Protein AF-L0R5A5-F1 (afdb_monomer)

Organism: NCBI:txid1246637

Secondary structure (DSSP, 8-state):
--GGG-EEEEEES-HHHHHHHHHHTTTSEEEEESSHHHHHHHTTS--SEEEEE--PPPP-SS-SSHHHHHHHHHHHHHHHHHTT----TTTHHHHHHHHHHHHHHHHHHHHHHHHHHHHHHHHHHHHHHHHHHHHHHHHHHHHHHHHHHHHHHHHHHHHHHHHHHHHHHHHHHHHHHHHHHHHHHHHHHHHHHHHHHHHHHHHHHHHHHHHHHHHHHHHHHHHHHHHHHHHHHHHHHHHHHHHHHHHHHHHHHHHHHHHHHHHHHHHHHHHHHHHHHHHHHHHHHH-

Structure (mmCIF, N/CA/C/O backbone):
data_AF-L0R5A5-F1
#
_entry.id   AF-L0R5A5-F1
#
loop_
_atom_site.group_PDB
_atom_site.id
_atom_site.type_symbol
_atom_site.label_atom_id
_atom_site.label_alt_id
_atom_site.label_comp_id
_atom_site.label_asym_id
_atom_site.label_entity_id
_atom_site.label_seq_id
_atom_site.pdbx_PDB_ins_code
_atom_site.Cartn_x
_atom_site.Cartn_y
_atom_site.Cartn_z
_atom_site.occupancy
_atom_site.B_iso_or_equiv
_atom_site.auth_seq_id
_atom_site.auth_comp_id
_atom_site.auth_asym_id
_atom_site.auth_atom_id
_atom_site.pdbx_PDB_model_num
ATOM 1 N N . MET A 1 1 ? 80.902 0.209 -108.907 1.00 39.25 1 MET A N 1
ATOM 2 C CA . MET A 1 1 ? 81.601 0.774 -107.732 1.00 39.25 1 MET A CA 1
ATOM 3 C C . MET A 1 1 ? 80.858 0.228 -106.525 1.00 39.25 1 MET A C 1
ATOM 5 O O . MET A 1 1 ? 79.647 0.382 -106.507 1.00 39.25 1 MET A O 1
ATOM 9 N N . SER A 1 2 ? 81.497 -0.563 -105.661 1.00 45.38 2 SER A N 1
ATOM 10 C CA . SER A 1 2 ? 80.793 -1.326 -104.620 1.00 45.38 2 SER A CA 1
ATOM 11 C C . SER A 1 2 ? 80.229 -0.402 -103.531 1.00 45.38 2 SER A C 1
ATOM 13 O O . SER A 1 2 ? 80.938 0.465 -103.032 1.00 45.38 2 SER A O 1
ATOM 15 N N . ASP A 1 3 ? 78.976 -0.622 -103.121 1.00 51.50 3 ASP A N 1
ATOM 16 C CA . ASP A 1 3 ? 78.324 0.059 -101.982 1.00 51.50 3 ASP A CA 1
ATOM 17 C C . ASP A 1 3 ? 78.986 -0.239 -100.615 1.00 51.50 3 ASP A C 1
ATOM 19 O O . ASP A 1 3 ? 78.553 0.272 -99.588 1.00 51.50 3 ASP A O 1
ATOM 23 N N . GLN A 1 4 ? 80.069 -1.025 -100.596 1.00 52.50 4 GLN A N 1
ATOM 24 C CA . GLN A 1 4 ? 80.792 -1.464 -99.396 1.00 52.50 4 GLN A CA 1
ATOM 25 C C . GLN A 1 4 ? 81.541 -0.350 -98.644 1.00 52.50 4 GLN A C 1
ATOM 27 O O . GLN A 1 4 ? 82.117 -0.627 -97.597 1.00 52.50 4 GLN A O 1
ATOM 32 N N . ASN A 1 5 ? 81.536 0.888 -99.147 1.00 58.69 5 ASN A N 1
ATOM 33 C CA . ASN A 1 5 ? 82.243 2.016 -98.532 1.00 58.69 5 ASN A CA 1
ATOM 34 C C . ASN A 1 5 ? 81.333 3.068 -97.881 1.00 58.69 5 ASN A C 1
ATOM 36 O O . ASN A 1 5 ? 81.871 4.023 -97.325 1.00 58.69 5 ASN A O 1
ATOM 40 N N . LYS A 1 6 ? 79.998 2.924 -97.928 1.00 70.56 6 LYS A N 1
ATOM 41 C CA . LYS A 1 6 ? 79.112 3.912 -97.293 1.00 70.56 6 LYS A CA 1
ATOM 42 C C . LYS A 1 6 ? 79.010 3.683 -95.783 1.00 70.56 6 LYS A C 1
ATOM 44 O O . LYS A 1 6 ? 78.850 2.540 -95.335 1.00 70.56 6 LYS A O 1
ATOM 49 N N . LYS A 1 7 ? 79.094 4.765 -95.009 1.00 76.88 7 LYS A N 1
ATOM 50 C CA . LYS A 1 7 ? 79.054 4.766 -93.541 1.00 76.88 7 LYS A CA 1
ATOM 51 C C . LYS A 1 7 ? 77.726 5.305 -93.027 1.00 76.88 7 LYS A C 1
ATOM 53 O O . LYS A 1 7 ? 77.275 6.367 -93.447 1.00 76.88 7 LYS A O 1
ATOM 58 N N . ILE A 1 8 ? 77.140 4.598 -92.065 1.00 75.12 8 ILE A N 1
ATOM 59 C CA . ILE A 1 8 ? 75.900 4.984 -91.389 1.00 75.12 8 ILE A CA 1
ATOM 60 C C . ILE A 1 8 ? 76.183 5.208 -89.905 1.00 75.12 8 ILE A C 1
ATOM 62 O O . ILE A 1 8 ? 76.740 4.326 -89.249 1.00 75.12 8 ILE A O 1
ATOM 66 N N . LEU A 1 9 ? 75.763 6.352 -89.366 1.00 72.75 9 LEU A N 1
ATOM 67 C CA . LEU A 1 9 ? 75.768 6.621 -87.926 1.00 72.75 9 LEU A CA 1
ATOM 68 C C . LEU A 1 9 ? 74.370 6.357 -87.353 1.00 72.75 9 LEU A C 1
ATOM 70 O O . LEU A 1 9 ? 73.405 6.976 -87.786 1.00 72.75 9 LEU A O 1
ATOM 74 N N . LEU A 1 10 ? 74.249 5.438 -86.396 1.00 74.25 10 LEU A N 1
ATOM 75 C CA . LEU A 1 10 ? 72.979 4.999 -85.815 1.00 74.25 10 LEU A CA 1
ATOM 76 C C . LEU A 1 10 ? 72.923 5.309 -84.316 1.00 74.25 10 LEU A C 1
ATOM 78 O O . LEU A 1 10 ? 73.638 4.688 -83.537 1.00 74.25 10 LEU A O 1
ATOM 82 N N . LEU A 1 11 ? 72.024 6.189 -83.891 1.00 70.38 11 LEU A N 1
ATOM 83 C CA . LEU A 1 11 ? 71.664 6.343 -82.478 1.00 70.38 11 LEU A CA 1
ATOM 84 C C . LEU A 1 11 ? 70.359 5.612 -82.227 1.00 70.38 11 LEU A C 1
ATOM 86 O O . LEU A 1 11 ? 69.384 5.929 -82.886 1.00 70.38 11 LEU A O 1
ATOM 90 N N . ASN A 1 12 ? 70.296 4.671 -81.290 1.00 66.81 12 ASN A N 1
ATOM 91 C CA . ASN A 1 12 ? 69.021 4.093 -80.866 1.00 66.81 12 ASN A CA 1
ATOM 92 C C . ASN A 1 12 ? 69.138 3.534 -79.447 1.00 66.81 12 ASN A C 1
ATOM 94 O O . ASN A 1 12 ? 70.071 2.797 -79.135 1.00 66.81 12 ASN A O 1
ATOM 98 N N . HIS A 1 13 ? 68.177 3.868 -78.590 1.00 63.44 13 HIS A N 1
ATOM 99 C CA . HIS A 1 13 ? 68.195 3.498 -77.174 1.00 63.44 13 HIS A CA 1
ATOM 100 C C . HIS A 1 13 ? 67.654 2.084 -76.895 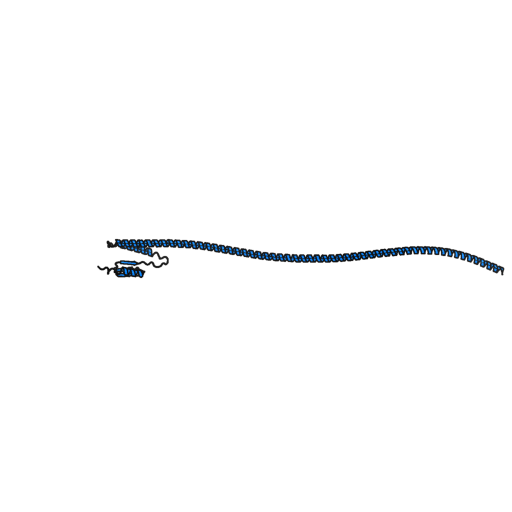1.00 63.44 13 HIS A C 1
ATOM 102 O O . HIS A 1 13 ? 67.727 1.619 -75.759 1.00 63.44 13 HIS A O 1
ATOM 108 N N . LYS A 1 14 ? 67.108 1.390 -77.906 1.00 61.09 14 LYS A N 1
ATOM 109 C CA . LYS A 1 14 ? 66.647 -0.005 -77.798 1.00 61.09 14 LYS A CA 1
ATOM 110 C C . LYS A 1 14 ? 67.646 -0.964 -78.467 1.00 61.09 14 LYS A C 1
ATOM 112 O O . LYS A 1 14 ? 67.671 -1.018 -79.699 1.00 61.09 14 LYS A O 1
ATOM 117 N N . PRO A 1 15 ? 68.407 -1.776 -77.702 1.00 65.56 15 PRO A N 1
ATOM 118 C CA . PRO A 1 15 ? 69.441 -2.668 -78.246 1.00 65.56 15 PRO A CA 1
ATOM 119 C C . PRO A 1 15 ? 68.942 -3.634 -79.331 1.00 65.56 15 PRO A C 1
ATOM 121 O O . PRO A 1 15 ? 69.632 -3.882 -80.316 1.00 65.56 15 PRO A O 1
ATOM 124 N N . GLU A 1 16 ? 67.718 -4.142 -79.189 1.00 67.81 16 GLU A N 1
ATOM 125 C CA . GLU A 1 16 ? 67.099 -5.082 -80.135 1.00 67.81 16 GLU A CA 1
ATOM 126 C C . GLU A 1 16 ? 66.864 -4.452 -81.516 1.00 67.81 16 GLU A C 1
ATOM 128 O O . GLU A 1 16 ? 67.102 -5.082 -82.546 1.00 67.81 16 GLU A O 1
ATOM 133 N N . VAL A 1 17 ? 66.446 -3.184 -81.544 1.00 62.03 17 VAL A N 1
ATOM 134 C CA . VAL A 1 17 ? 66.201 -2.436 -82.784 1.00 62.03 17 VAL A CA 1
ATOM 135 C C . VAL A 1 17 ? 67.528 -2.026 -83.429 1.00 62.03 17 VAL A C 1
ATOM 137 O O . VAL A 1 17 ? 67.657 -2.050 -84.653 1.00 62.03 17 VAL A O 1
ATOM 140 N N . THR A 1 18 ? 68.546 -1.723 -82.618 1.00 67.38 18 THR A N 1
ATOM 141 C CA . THR A 1 18 ? 69.919 -1.473 -83.082 1.00 67.38 18 THR A CA 1
ATOM 142 C C . THR A 1 18 ? 70.497 -2.681 -83.822 1.00 67.38 18 THR A C 1
ATOM 144 O O . THR A 1 18 ? 71.075 -2.527 -84.898 1.00 67.38 18 THR A O 1
ATOM 147 N N . GLU A 1 19 ? 70.308 -3.895 -83.302 1.00 73.69 19 GLU A N 1
ATOM 148 C CA . GLU A 1 19 ? 70.784 -5.116 -83.963 1.00 73.69 19 GLU A CA 1
ATOM 149 C C . GLU A 1 19 ? 70.001 -5.447 -85.242 1.00 73.69 19 GLU A C 1
ATOM 151 O O . GLU A 1 19 ? 70.594 -5.856 -86.242 1.00 73.69 19 GLU A O 1
ATOM 156 N N . GLN A 1 20 ? 68.690 -5.196 -85.273 1.00 69.19 20 GLN A N 1
ATOM 157 C CA . GLN A 1 20 ? 67.896 -5.340 -86.500 1.00 69.19 20 GLN A CA 1
ATOM 158 C C . GLN A 1 20 ? 68.348 -4.373 -87.600 1.00 69.19 20 GLN A C 1
ATOM 160 O O . GLN A 1 20 ? 68.509 -4.777 -88.754 1.00 69.19 20 GLN A O 1
ATOM 165 N N . ALA A 1 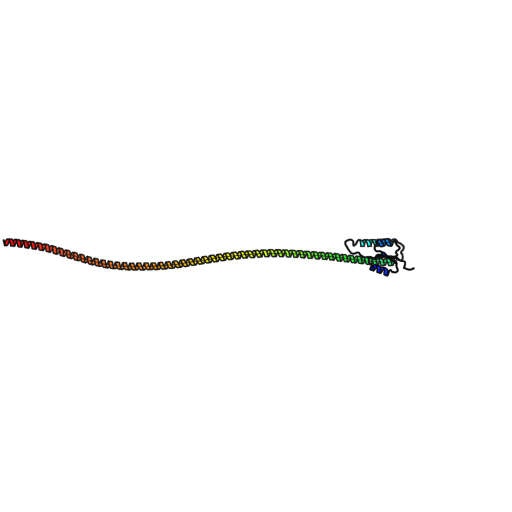21 ? 68.616 -3.113 -87.248 1.00 63.09 21 ALA A N 1
ATOM 166 C CA . ALA A 1 21 ? 69.155 -2.132 -88.183 1.00 63.09 21 ALA A CA 1
ATOM 167 C C . ALA A 1 21 ? 70.524 -2.573 -88.729 1.00 63.09 21 ALA A C 1
ATOM 169 O O . ALA A 1 21 ? 70.763 -2.475 -89.934 1.00 63.09 21 ALA A O 1
ATOM 170 N N . LYS A 1 22 ? 71.390 -3.156 -87.884 1.00 75.31 22 LYS A N 1
ATOM 171 C CA . LYS A 1 22 ? 72.672 -3.726 -88.328 1.00 75.31 22 LYS A CA 1
ATOM 172 C C . LYS A 1 22 ? 72.521 -4.846 -89.350 1.00 75.31 22 LYS A C 1
ATOM 174 O O . LYS A 1 22 ? 73.301 -4.927 -90.296 1.00 75.31 22 LYS A O 1
ATOM 179 N N . GLN A 1 23 ? 71.510 -5.694 -89.191 1.00 73.00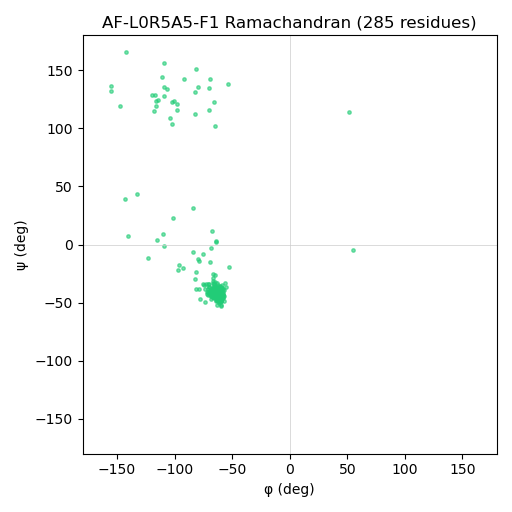 23 GLN A N 1
ATOM 180 C CA . GLN A 1 23 ? 71.234 -6.777 -90.133 1.00 73.00 23 GLN A CA 1
ATOM 181 C C . GLN A 1 23 ? 70.660 -6.269 -91.462 1.00 73.00 23 GLN A C 1
ATOM 183 O O . GLN A 1 23 ? 71.089 -6.725 -92.524 1.00 73.00 23 GLN A O 1
ATOM 188 N N . LEU A 1 24 ? 69.722 -5.317 -91.412 1.00 69.75 24 LEU A N 1
ATOM 189 C CA . LEU A 1 24 ? 69.097 -4.709 -92.594 1.00 69.75 24 LEU A CA 1
ATOM 190 C C . LEU A 1 24 ? 70.116 -3.970 -93.462 1.00 69.75 24 LEU A C 1
ATOM 192 O O . LEU A 1 24 ? 70.128 -4.113 -94.683 1.00 69.75 24 LEU A O 1
ATOM 196 N N . PHE A 1 25 ? 71.019 -3.236 -92.819 1.00 72.50 25 PHE A N 1
ATOM 197 C CA . PHE A 1 25 ? 72.025 -2.411 -93.474 1.00 72.50 25 PHE A CA 1
ATOM 198 C C . PHE A 1 25 ? 73.410 -3.068 -93.507 1.00 72.50 25 PHE A C 1
ATOM 200 O O . PHE A 1 25 ? 74.405 -2.378 -93.686 1.00 72.50 25 PHE A O 1
ATOM 207 N N . ARG A 1 26 ? 73.492 -4.404 -93.404 1.00 74.94 26 ARG A N 1
ATOM 208 C CA . ARG A 1 26 ? 74.751 -5.182 -93.324 1.00 74.94 26 ARG A CA 1
ATOM 209 C C . ARG A 1 26 ? 75.786 -4.908 -94.424 1.00 74.94 26 ARG A C 1
ATOM 211 O O . ARG A 1 26 ? 76.941 -5.295 -94.293 1.00 74.94 26 ARG A O 1
ATOM 218 N N . GLN A 1 27 ? 75.346 -4.338 -95.543 1.00 68.50 27 GLN A N 1
ATOM 219 C CA . GLN A 1 27 ? 76.194 -3.965 -96.677 1.00 68.50 27 GLN A CA 1
ATOM 220 C C . GLN A 1 27 ? 76.949 -2.642 -96.461 1.00 68.50 27 GLN A C 1
ATOM 222 O O . GLN A 1 27 ? 77.862 -2.343 -97.225 1.00 68.50 27 GLN A O 1
ATOM 227 N N . PHE A 1 28 ? 76.576 -1.882 -95.429 1.00 76.25 28 PHE A N 1
ATOM 228 C CA . PHE A 1 28 ? 77.150 -0.603 -95.031 1.00 76.25 28 PHE A CA 1
ATOM 229 C C . PHE A 1 28 ? 77.943 -0.737 -93.730 1.00 76.25 28 PHE A C 1
ATOM 231 O O . PHE A 1 28 ? 77.692 -1.626 -92.913 1.00 76.25 28 PHE A O 1
ATOM 238 N N . GLN A 1 29 ? 78.888 0.175 -93.511 1.00 78.88 29 GLN A N 1
ATOM 239 C CA . GLN A 1 29 ? 79.600 0.257 -92.241 1.00 78.88 29 GLN A CA 1
ATOM 240 C C . GLN A 1 29 ? 78.749 1.035 -91.235 1.00 78.88 29 GLN A C 1
ATOM 242 O O . GLN A 1 29 ? 78.548 2.236 -91.387 1.00 78.88 29 GLN A O 1
ATOM 247 N N . ILE A 1 30 ? 78.260 0.358 -90.198 1.00 77.56 30 ILE A N 1
ATOM 248 C CA . ILE A 1 30 ? 77.366 0.962 -89.204 1.00 77.56 30 ILE A CA 1
ATOM 249 C C . ILE A 1 30 ? 78.153 1.278 -87.939 1.00 77.56 30 ILE A C 1
ATOM 251 O O . ILE A 1 30 ? 78.743 0.389 -87.323 1.00 77.56 30 ILE A O 1
ATOM 255 N N . ILE A 1 31 ? 78.131 2.545 -87.547 1.00 78.44 31 ILE A N 1
ATOM 256 C CA . ILE A 1 31 ? 78.712 3.058 -86.310 1.00 78.44 31 ILE A CA 1
ATOM 257 C C . ILE A 1 31 ? 77.554 3.433 -85.395 1.00 78.44 31 ILE A C 1
ATOM 259 O O . ILE A 1 31 ? 76.652 4.150 -85.812 1.00 78.44 31 ILE A O 1
ATOM 263 N N . THR A 1 32 ? 77.549 2.938 -84.159 1.00 77.25 32 THR A N 1
ATOM 264 C CA . THR A 1 32 ? 76.508 3.293 -83.191 1.00 77.25 32 THR A CA 1
ATOM 265 C C . THR A 1 32 ? 76.920 4.501 -82.357 1.00 77.25 32 THR A C 1
ATOM 267 O O . THR A 1 32 ? 78.088 4.655 -81.980 1.00 77.25 32 THR A O 1
ATOM 270 N N . ALA A 1 33 ? 75.947 5.354 -82.071 1.00 68.31 33 ALA A N 1
ATOM 271 C CA . ALA A 1 33 ? 76.039 6.403 -81.074 1.00 68.31 33 ALA A CA 1
ATOM 272 C C . ALA A 1 33 ? 75.121 6.060 -79.900 1.00 68.31 33 ALA A C 1
ATOM 274 O O . ALA A 1 33 ? 74.038 5.509 -80.103 1.00 68.31 33 ALA A O 1
ATOM 275 N N . ASP A 1 34 ? 75.552 6.400 -78.690 1.00 64.81 34 ASP A N 1
ATOM 276 C CA . ASP A 1 34 ? 74.785 6.115 -77.470 1.00 64.81 34 ASP A CA 1
ATOM 277 C C . ASP A 1 34 ? 73.948 7.325 -77.018 1.00 64.81 34 ASP A C 1
ATOM 279 O O . ASP A 1 34 ? 72.945 7.181 -76.3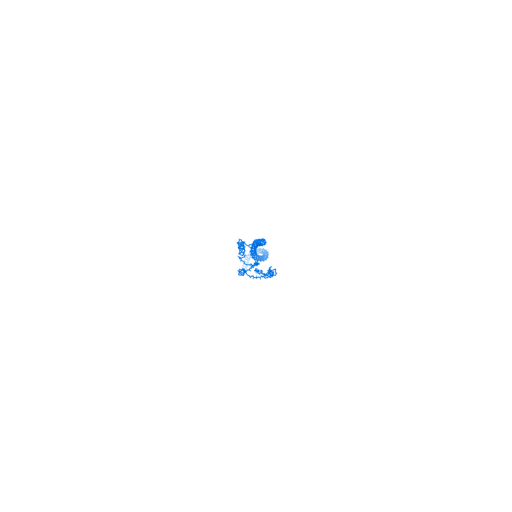16 1.00 64.81 34 ASP A O 1
ATOM 283 N N . THR A 1 35 ? 74.333 8.534 -77.444 1.00 59.47 35 THR A N 1
ATOM 284 C CA . THR A 1 35 ? 73.649 9.797 -77.120 1.00 59.47 35 THR A CA 1
ATOM 285 C C . THR A 1 35 ? 73.643 10.769 -78.305 1.00 59.47 35 THR A C 1
ATOM 287 O O . THR A 1 35 ? 74.408 10.617 -79.256 1.00 59.47 35 THR A O 1
ATOM 290 N N . LEU A 1 36 ? 72.807 11.813 -78.245 1.00 54.25 36 LEU A N 1
ATOM 291 C CA . LEU A 1 36 ? 72.808 12.894 -79.243 1.00 54.25 36 LEU A CA 1
ATOM 292 C C . LEU A 1 36 ? 74.131 13.681 -79.258 1.00 54.25 36 LEU A C 1
ATOM 294 O O . LEU A 1 36 ? 74.578 14.112 -80.318 1.00 54.25 36 LEU A O 1
ATOM 298 N N . THR A 1 37 ? 74.794 13.829 -78.108 1.00 56.78 37 THR A N 1
ATOM 299 C CA . THR A 1 37 ? 76.133 14.439 -78.022 1.00 56.78 37 THR A CA 1
ATOM 300 C C . THR A 1 37 ? 77.174 13.586 -78.744 1.00 56.78 37 THR A C 1
ATOM 302 O O . THR A 1 37 ? 78.010 14.114 -79.470 1.00 56.78 37 THR A O 1
ATOM 305 N N . ASP A 1 38 ? 77.063 12.265 -78.618 1.00 60.00 38 ASP A N 1
ATOM 306 C CA . ASP A 1 38 ? 77.927 11.298 -79.296 1.00 60.00 38 ASP A CA 1
ATOM 307 C C . ASP A 1 38 ? 77.714 11.315 -80.826 1.00 60.00 38 ASP A C 1
ATOM 309 O O . ASP A 1 38 ? 78.670 11.167 -81.585 1.00 60.00 38 ASP A O 1
ATOM 313 N N . ILE A 1 39 ? 76.496 11.620 -81.306 1.00 58.09 39 ILE A N 1
ATOM 314 C CA . ILE A 1 39 ? 76.277 11.944 -82.728 1.00 58.09 39 ILE A CA 1
ATOM 315 C C . ILE A 1 39 ? 77.038 13.208 -83.128 1.00 58.09 39 ILE A C 1
ATOM 317 O O . ILE A 1 39 ? 77.686 13.215 -84.167 1.00 58.09 39 ILE A O 1
ATOM 321 N N . ALA A 1 40 ? 76.952 14.283 -82.344 1.00 54.25 40 ALA A N 1
ATOM 322 C CA . ALA A 1 40 ? 77.585 15.558 -82.687 1.00 54.25 40 ALA A CA 1
ATOM 323 C C . ALA A 1 40 ? 79.126 15.482 -82.688 1.00 54.25 40 ALA A C 1
ATOM 325 O O . ALA A 1 40 ? 79.786 16.212 -83.432 1.00 54.25 40 ALA A O 1
ATOM 326 N N . GLU A 1 41 ? 79.708 14.603 -81.870 1.00 56.69 41 GLU A N 1
ATOM 327 C CA . GLU A 1 41 ? 81.149 14.342 -81.856 1.00 56.69 41 GLU A CA 1
ATOM 328 C C . GLU A 1 41 ? 81.588 13.435 -83.007 1.00 56.69 41 GLU A C 1
ATOM 330 O O . GLU A 1 41 ? 82.545 13.775 -83.705 1.00 56.69 41 GLU A O 1
ATOM 335 N N . LYS A 1 42 ? 80.876 12.323 -83.240 1.00 63.16 42 LYS A N 1
ATOM 336 C CA . LYS A 1 42 ? 81.208 11.357 -84.299 1.00 63.16 42 LYS A CA 1
ATOM 337 C C . LYS A 1 42 ? 80.857 11.870 -85.689 1.00 63.16 42 LYS A C 1
ATOM 339 O O . LYS A 1 42 ? 81.617 11.647 -86.616 1.00 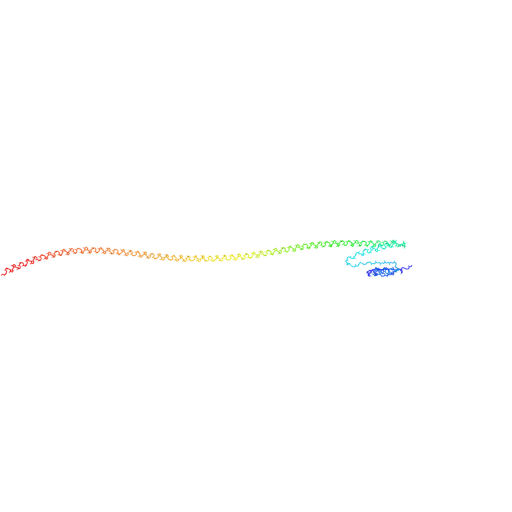63.16 42 LYS A O 1
ATOM 344 N N . GLY A 1 43 ? 79.775 12.628 -85.841 1.00 56.62 43 GLY A N 1
ATOM 345 C CA . GLY A 1 43 ? 79.295 13.191 -87.111 1.00 56.62 43 GLY A CA 1
ATOM 346 C C . GLY A 1 43 ? 80.237 14.198 -87.783 1.00 56.62 43 GLY A C 1
ATOM 347 O O . GLY A 1 43 ? 79.880 14.763 -88.810 1.00 56.62 43 GLY A O 1
ATOM 348 N N . LYS A 1 44 ? 81.424 14.438 -87.209 1.00 52.81 44 LYS A N 1
ATOM 349 C CA . LYS A 1 44 ? 82.541 15.146 -87.850 1.00 52.81 44 LYS A CA 1
ATOM 350 C C . LYS A 1 44 ? 83.330 14.264 -88.825 1.00 52.81 44 LYS A C 1
ATOM 352 O O . LYS A 1 44 ? 84.116 14.804 -89.598 1.00 52.81 44 LYS A O 1
ATOM 357 N N . ASP A 1 45 ? 83.143 12.947 -88.777 1.00 56.38 45 ASP A N 1
ATOM 358 C CA . ASP A 1 45 ? 83.627 12.023 -89.802 1.00 56.38 45 ASP A CA 1
ATOM 359 C C . ASP A 1 45 ? 82.659 12.004 -91.003 1.00 56.38 45 ASP A C 1
ATOM 361 O O . ASP A 1 45 ? 81.458 12.207 -90.835 1.00 56.38 45 ASP A O 1
ATOM 365 N N . ASP A 1 46 ? 83.158 11.731 -92.216 1.00 62.44 46 ASP A N 1
ATOM 366 C CA . ASP A 1 46 ? 82.317 11.620 -93.421 1.00 62.44 46 ASP A CA 1
ATOM 367 C C . ASP A 1 46 ? 81.350 10.423 -93.302 1.00 62.44 46 ASP A C 1
ATOM 369 O O . ASP A 1 46 ? 81.750 9.265 -93.483 1.00 62.44 46 ASP A O 1
ATOM 373 N N . PHE A 1 47 ? 80.082 10.705 -92.982 1.00 68.25 47 PHE A N 1
ATOM 374 C CA . PHE A 1 47 ? 78.967 9.754 -92.960 1.00 68.25 47 PHE A CA 1
ATOM 375 C C . PHE A 1 47 ? 77.996 10.030 -94.107 1.00 68.25 47 PHE A C 1
ATOM 377 O O . PHE A 1 47 ? 77.592 11.167 -94.329 1.00 68.25 47 PHE A O 1
ATOM 384 N N . ASP A 1 48 ? 77.559 8.973 -94.788 1.00 64.31 48 ASP A N 1
ATOM 385 C CA . ASP A 1 48 ? 76.595 9.068 -95.887 1.00 64.31 48 ASP A CA 1
ATOM 386 C C . ASP A 1 48 ? 75.144 9.159 -95.388 1.00 64.31 48 ASP A C 1
ATOM 388 O O . ASP A 1 48 ? 74.267 9.635 -96.106 1.00 64.31 48 ASP A O 1
ATOM 392 N N . LEU A 1 49 ? 74.870 8.667 -94.173 1.00 56.88 49 LEU A N 1
ATOM 393 C CA . LEU A 1 49 ? 73.532 8.661 -93.582 1.00 56.88 49 LEU A CA 1
ATOM 394 C C . LEU A 1 49 ? 73.596 8.632 -92.048 1.00 56.88 49 LEU A C 1
ATOM 396 O O . LEU A 1 49 ? 74.340 7.846 -91.462 1.00 56.88 49 LEU A O 1
ATOM 400 N N . VAL A 1 50 ? 72.761 9.437 -91.389 1.00 62.84 50 VAL A N 1
ATOM 401 C CA . VAL A 1 50 ? 72.571 9.406 -89.930 1.00 62.84 50 VAL A CA 1
ATOM 402 C C . VAL A 1 50 ? 71.141 8.961 -89.631 1.00 62.84 50 VAL A C 1
ATOM 404 O O . VAL A 1 50 ? 70.190 9.560 -90.123 1.00 62.84 50 VAL A O 1
ATOM 407 N N . ILE A 1 51 ? 70.985 7.906 -88.831 1.00 60.88 51 ILE A N 1
ATOM 408 C CA . ILE A 1 51 ? 69.695 7.343 -88.422 1.00 60.88 51 ILE A CA 1
ATOM 409 C C . ILE A 1 51 ? 69.559 7.502 -86.908 1.00 60.88 51 ILE A C 1
ATOM 411 O O . ILE A 1 51 ? 70.394 7.013 -86.148 1.00 60.88 51 ILE A O 1
ATOM 415 N N . THR A 1 52 ? 68.492 8.153 -86.450 1.00 61.47 52 THR A N 1
ATOM 416 C CA . THR A 1 52 ? 68.197 8.309 -85.021 1.00 61.47 52 THR A CA 1
ATOM 417 C C . THR A 1 52 ? 66.883 7.601 -84.674 1.00 61.47 52 THR A C 1
ATOM 419 O O . THR A 1 52 ? 65.824 7.865 -85.232 1.00 61.47 52 THR A O 1
ATOM 422 N N . GLY A 1 53 ? 66.964 6.621 -83.780 1.00 52.62 53 GLY A N 1
ATOM 423 C CA . GLY A 1 53 ? 65.868 5.845 -83.224 1.00 52.62 53 GLY A CA 1
ATOM 424 C C . GLY A 1 53 ? 65.472 6.414 -81.868 1.00 52.62 53 GLY A C 1
ATOM 425 O O . GLY A 1 53 ? 66.259 6.402 -80.921 1.00 52.62 53 GLY A O 1
ATOM 426 N N . TYR A 1 54 ? 64.246 6.918 -81.780 1.00 48.38 54 TYR A N 1
ATOM 427 C CA . TYR A 1 54 ? 63.724 7.554 -80.577 1.00 48.38 54 TYR A CA 1
ATOM 428 C C . TYR A 1 54 ? 63.201 6.531 -79.558 1.00 48.38 54 TYR A C 1
ATOM 430 O O . TYR A 1 54 ? 62.401 5.654 -79.883 1.00 48.38 54 TYR A O 1
ATOM 438 N N . ALA A 1 55 ? 63.614 6.681 -78.296 1.00 40.56 55 ALA A N 1
ATOM 439 C CA . ALA A 1 55 ? 62.928 6.099 -77.147 1.00 40.56 55 ALA A CA 1
ATOM 440 C C . ALA A 1 55 ? 62.476 7.228 -76.221 1.00 40.56 55 ALA A C 1
ATOM 442 O O . ALA A 1 55 ? 63.278 8.076 -75.844 1.00 40.56 55 ALA A O 1
ATOM 443 N N . VAL A 1 56 ? 61.196 7.211 -75.860 1.00 37.62 56 VAL A N 1
ATOM 444 C CA . VAL A 1 56 ? 60.603 8.069 -74.830 1.00 37.62 56 VAL A CA 1
ATOM 445 C C . VAL A 1 56 ? 61.129 7.601 -73.463 1.00 37.62 56 VAL A C 1
ATOM 447 O O . VAL A 1 56 ? 60.855 6.454 -73.095 1.00 37.62 56 VAL A O 1
ATOM 450 N N . PRO A 1 57 ? 61.894 8.407 -72.699 1.00 37.09 57 PRO A N 1
ATOM 451 C CA . PRO A 1 57 ? 62.264 8.047 -71.336 1.00 37.09 57 PRO A CA 1
ATOM 452 C C . PRO A 1 57 ? 61.033 8.096 -70.424 1.00 37.09 57 PRO A C 1
ATOM 454 O O . PRO A 1 57 ? 60.165 8.955 -70.559 1.00 37.09 57 PRO A O 1
ATOM 457 N N . SER A 1 58 ? 60.963 7.148 -69.495 1.00 32.12 58 SER A N 1
ATOM 458 C CA . SER A 1 58 ? 59.881 6.965 -68.529 1.00 32.12 58 SER A CA 1
ATOM 459 C C . SER A 1 58 ? 59.558 8.225 -67.709 1.00 32.12 58 SER A C 1
ATOM 461 O O . SER A 1 58 ? 60.439 8.932 -67.230 1.00 32.12 58 SER A O 1
ATOM 463 N N . ILE A 1 59 ? 58.253 8.435 -67.552 1.00 41.44 59 ILE A N 1
ATOM 464 C CA . ILE A 1 59 ? 57.523 9.605 -67.055 1.00 41.44 59 ILE A CA 1
ATOM 465 C C . ILE A 1 59 ? 57.803 9.902 -65.573 1.00 41.44 59 ILE A C 1
ATOM 467 O O . ILE A 1 59 ? 57.452 9.098 -64.713 1.00 41.44 59 ILE A O 1
ATOM 471 N N . THR A 1 60 ? 58.288 11.111 -65.270 1.00 32.44 60 THR A N 1
ATOM 472 C CA . THR A 1 60 ? 58.062 11.788 -63.979 1.00 32.44 60 THR A CA 1
ATOM 473 C C . THR A 1 60 ? 57.989 13.305 -64.181 1.00 32.44 60 THR A C 1
ATOM 475 O O . THR A 1 60 ? 58.968 13.886 -64.632 1.00 32.44 60 THR A O 1
ATOM 478 N N . GLY A 1 61 ? 56.844 13.907 -63.832 1.00 36.00 61 GLY A N 1
ATOM 479 C CA . GLY A 1 61 ? 56.656 15.305 -63.397 1.00 36.00 61 GLY A CA 1
ATOM 480 C C . GLY A 1 61 ? 57.234 16.445 -64.251 1.00 36.00 61 GLY A C 1
ATOM 481 O O . GLY A 1 61 ? 58.442 16.631 -64.315 1.00 36.00 61 GLY A O 1
ATOM 482 N N . ASP A 1 62 ? 56.345 17.263 -64.824 1.00 36.50 62 ASP A N 1
ATOM 483 C CA . ASP A 1 62 ? 56.530 18.645 -65.321 1.00 36.50 62 ASP A CA 1
ATOM 484 C C . ASP A 1 62 ? 57.642 18.965 -66.346 1.00 36.50 62 ASP A C 1
ATOM 486 O O . 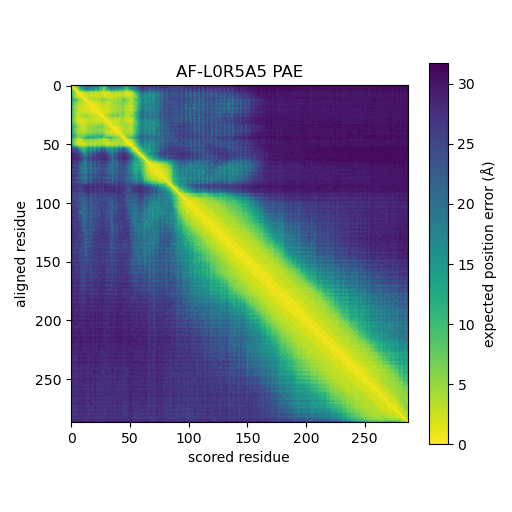ASP A 1 62 ? 57.667 20.068 -66.889 1.00 36.50 62 ASP A O 1
ATOM 490 N N . SER A 1 63 ? 58.501 18.013 -66.717 1.00 43.16 63 SER A N 1
ATOM 491 C CA . SER A 1 63 ? 59.562 18.186 -67.729 1.00 43.16 63 SER A CA 1
ATOM 492 C C . SER A 1 63 ? 59.303 17.407 -69.032 1.00 43.16 63 SER A C 1
ATOM 494 O O . SER A 1 63 ? 60.143 17.352 -69.924 1.00 43.16 63 SER A O 1
ATOM 496 N N . SER A 1 64 ? 58.115 16.827 -69.193 1.00 43.81 64 SER A N 1
ATOM 497 C CA . SER A 1 64 ? 57.773 15.907 -70.289 1.00 43.81 64 SER A CA 1
ATOM 498 C C . SER A 1 64 ? 57.545 16.558 -71.664 1.00 43.81 64 SER A C 1
ATOM 500 O O . SER A 1 64 ? 57.426 15.835 -72.650 1.00 43.81 64 SER A O 1
ATOM 502 N N . PHE A 1 65 ? 57.505 17.893 -71.769 1.00 44.91 65 PHE A N 1
ATOM 503 C CA . PHE A 1 65 ? 57.143 18.584 -73.019 1.00 44.91 65 PHE A CA 1
ATOM 504 C C . PHE A 1 65 ? 58.178 19.578 -73.560 1.00 44.91 65 PHE A C 1
ATOM 506 O O . PHE A 1 65 ? 58.072 19.943 -74.729 1.00 44.91 65 PHE A O 1
ATOM 513 N N . ALA A 1 66 ? 59.215 19.940 -72.791 1.00 48.66 66 ALA A N 1
ATOM 514 C CA . ALA A 1 66 ? 60.343 20.729 -73.315 1.00 48.66 66 ALA A CA 1
ATOM 515 C C . ALA A 1 66 ? 60.991 20.032 -74.531 1.00 48.66 66 ALA A C 1
ATOM 517 O O . ALA A 1 66 ? 61.369 20.661 -75.513 1.00 48.66 66 ALA A O 1
ATOM 518 N N . TYR A 1 67 ? 60.981 18.701 -74.502 1.00 45.56 67 TYR A N 1
ATOM 519 C CA . TYR A 1 67 ? 61.434 17.818 -75.567 1.00 45.56 67 TYR A CA 1
ATOM 520 C C . TYR A 1 67 ? 60.651 17.947 -76.896 1.00 45.56 67 TYR A C 1
ATOM 522 O O . TYR A 1 67 ? 61.248 17.836 -77.966 1.00 45.56 67 TYR A O 1
ATOM 530 N N . LEU A 1 68 ? 59.335 18.215 -76.876 1.00 46.62 68 LEU A N 1
ATOM 531 C CA . LEU A 1 68 ? 58.572 18.436 -78.119 1.00 46.62 68 LEU A CA 1
ATOM 532 C C . LEU A 1 68 ? 58.936 19.772 -78.773 1.00 46.62 68 LEU A C 1
ATOM 534 O O . LEU A 1 68 ? 58.950 19.875 -80.002 1.00 46.62 68 LEU A O 1
ATOM 538 N N . ASP A 1 69 ? 59.249 20.783 -77.965 1.00 53.59 69 ASP A N 1
ATOM 539 C CA . ASP A 1 69 ? 59.731 22.071 -78.461 1.00 53.59 69 ASP A CA 1
ATOM 540 C C . ASP A 1 69 ? 61.171 21.959 -78.988 1.00 53.59 69 ASP A C 1
ATOM 542 O O . ASP A 1 69 ? 61.489 22.551 -80.020 1.00 53.59 69 ASP A O 1
ATOM 546 N N . GLU A 1 70 ? 62.007 21.113 -78.378 1.00 53.19 70 GLU A N 1
ATOM 547 C CA . GLU A 1 70 ? 63.337 20.762 -78.894 1.00 53.19 70 GLU A CA 1
ATOM 548 C C . GLU A 1 70 ? 63.273 20.010 -80.235 1.00 53.19 70 GLU A C 1
ATOM 550 O O . GLU A 1 70 ? 64.036 20.334 -81.146 1.00 53.19 70 GLU A O 1
ATOM 555 N N . ILE A 1 71 ? 62.334 19.070 -80.420 1.00 48.09 71 ILE A N 1
ATOM 556 C CA . ILE A 1 71 ? 62.116 18.406 -81.720 1.00 48.09 71 ILE A CA 1
ATOM 557 C C . ILE A 1 71 ? 61.658 19.411 -82.780 1.00 48.09 71 ILE A C 1
ATOM 559 O O . ILE A 1 71 ? 62.185 19.416 -83.892 1.00 48.09 71 ILE A O 1
ATOM 563 N N . LYS A 1 72 ? 60.703 20.291 -82.454 1.00 53.19 72 LYS A N 1
ATOM 564 C CA . LYS A 1 72 ? 60.252 21.344 -83.382 1.00 53.19 72 LYS A CA 1
ATOM 565 C C . LYS A 1 72 ? 61.391 22.286 -83.771 1.00 53.19 72 LYS A C 1
ATOM 567 O O . LYS A 1 72 ? 61.491 22.675 -84.937 1.00 53.19 72 LYS A O 1
ATOM 572 N N . ALA A 1 73 ? 62.256 22.630 -82.817 1.00 57.06 73 ALA A N 1
ATOM 573 C CA . ALA A 1 73 ? 63.445 23.433 -83.067 1.00 57.06 73 ALA A CA 1
ATOM 574 C C . ALA A 1 73 ? 64.460 22.692 -83.955 1.00 57.06 73 ALA A C 1
ATOM 576 O O . ALA A 1 73 ? 65.008 23.290 -84.881 1.00 57.06 73 ALA A O 1
ATOM 577 N N . ALA A 1 74 ? 64.671 21.390 -83.734 1.00 51.78 74 ALA A N 1
ATOM 578 C CA . ALA A 1 74 ? 65.554 20.564 -84.555 1.00 51.78 74 ALA A CA 1
ATOM 579 C C . ALA A 1 74 ? 65.047 20.430 -86.002 1.00 51.78 74 ALA A C 1
ATOM 581 O O . ALA A 1 74 ? 65.824 20.633 -86.933 1.00 51.78 74 ALA A O 1
ATOM 582 N N . ILE A 1 75 ? 63.746 20.183 -86.198 1.00 50.28 75 ILE A N 1
ATOM 583 C CA . ILE A 1 75 ? 63.106 20.149 -87.524 1.00 50.28 75 ILE A CA 1
ATOM 584 C C . ILE A 1 75 ? 63.251 21.508 -88.222 1.00 50.28 75 ILE A C 1
ATOM 586 O O . ILE A 1 75 ? 63.688 21.561 -89.369 1.00 50.28 75 ILE A O 1
ATOM 590 N N . SER A 1 76 ? 62.988 22.612 -87.512 1.00 54.09 76 SER A N 1
ATOM 591 C CA . SER A 1 76 ? 63.139 23.967 -88.069 1.00 54.09 76 SER A CA 1
ATOM 592 C C . SER A 1 76 ? 64.587 24.269 -88.480 1.00 54.09 76 SER A C 1
ATOM 594 O O . SER A 1 76 ? 64.827 24.893 -89.514 1.00 54.09 76 SER A O 1
ATOM 596 N N . ASN A 1 77 ? 65.575 23.807 -87.708 1.00 54.28 77 ASN A N 1
ATOM 597 C CA . ASN A 1 77 ? 66.991 23.950 -88.059 1.00 54.28 77 ASN A CA 1
ATOM 598 C C . ASN A 1 77 ? 67.378 23.112 -89.286 1.00 54.28 77 ASN A C 1
ATOM 600 O O . ASN A 1 77 ? 68.109 23.601 -90.147 1.00 54.28 77 ASN A O 1
ATOM 604 N N . ILE A 1 78 ? 66.874 21.880 -89.402 1.00 49.69 78 ILE A N 1
ATOM 605 C CA . ILE A 1 78 ? 67.111 21.013 -90.567 1.00 49.69 78 ILE A CA 1
ATOM 606 C C . ILE A 1 78 ? 66.511 21.638 -91.836 1.00 49.69 78 ILE A C 1
ATOM 608 O O . ILE A 1 78 ? 67.207 21.746 -92.846 1.00 49.69 78 ILE A O 1
ATOM 612 N N . GLU A 1 79 ? 65.273 22.143 -91.774 1.00 50.12 79 GLU A N 1
ATOM 613 C CA . GLU A 1 79 ? 64.636 22.871 -92.885 1.00 50.12 79 GLU A CA 1
ATOM 614 C C . GLU A 1 79 ? 65.430 24.115 -93.310 1.00 50.12 79 GLU A C 1
ATOM 616 O O . GLU A 1 79 ? 65.505 24.447 -94.497 1.00 50.12 79 GLU A O 1
ATOM 621 N N . THR A 1 80 ? 66.025 24.818 -92.343 1.00 54.69 80 THR A N 1
ATOM 622 C CA . THR A 1 80 ? 66.805 26.035 -92.602 1.00 54.69 80 THR A CA 1
ATOM 623 C C . THR A 1 80 ? 68.135 25.711 -93.285 1.00 54.69 80 THR A C 1
ATOM 625 O O . THR A 1 80 ? 68.516 26.401 -94.231 1.00 54.69 80 THR A O 1
ATOM 628 N N . ASN A 1 81 ? 68.806 24.637 -92.862 1.00 51.00 81 ASN A N 1
ATOM 629 C CA . ASN A 1 81 ? 70.083 24.203 -93.432 1.00 51.00 81 ASN A CA 1
ATOM 630 C C . ASN A 1 81 ? 69.924 23.613 -94.845 1.00 51.00 81 ASN A C 1
ATOM 632 O O . ASN A 1 81 ? 70.730 23.912 -95.722 1.00 51.00 81 ASN A O 1
ATOM 636 N N . LEU A 1 82 ? 68.849 22.861 -95.108 1.00 46.97 82 LEU A N 1
ATOM 637 C CA . LEU A 1 82 ? 68.553 22.308 -96.440 1.00 46.97 82 LEU A CA 1
ATOM 638 C C . LEU A 1 82 ? 68.266 23.389 -97.494 1.00 46.97 82 LEU A C 1
ATOM 640 O O . LEU A 1 82 ? 68.632 23.231 -98.652 1.00 46.97 82 LEU A O 1
ATOM 644 N N . LYS A 1 83 ? 67.679 24.530 -97.109 1.00 53.09 83 LYS A N 1
ATOM 645 C CA . LYS A 1 83 ? 67.469 25.663 -98.032 1.00 53.09 83 LYS A CA 1
ATOM 646 C C . LYS A 1 83 ? 68.765 26.371 -98.450 1.00 53.09 83 LYS A C 1
ATOM 648 O O . LYS A 1 83 ? 68.727 27.172 -99.387 1.00 53.09 83 LYS A O 1
ATOM 653 N N . GLN A 1 84 ? 69.881 26.138 -97.755 1.00 50.94 84 GLN A N 1
ATOM 654 C CA . GLN A 1 84 ? 71.150 26.827 -98.007 1.00 50.94 84 GLN A CA 1
ATOM 655 C C . GLN A 1 84 ? 72.120 26.052 -98.912 1.00 50.94 84 GLN A C 1
ATOM 657 O O . GLN A 1 84 ? 73.003 26.687 -99.491 1.00 50.94 84 GLN A O 1
ATOM 662 N N . ASP A 1 85 ? 71.944 24.743 -99.111 1.00 45.53 85 ASP A N 1
ATOM 663 C CA . ASP A 1 85 ? 72.860 23.925 -99.916 1.00 45.53 85 ASP A CA 1
ATOM 664 C C . ASP A 1 85 ? 72.284 23.636 -101.318 1.00 45.53 85 ASP A C 1
ATOM 666 O O . ASP A 1 85 ? 71.372 22.836 -101.499 1.00 45.53 85 ASP A O 1
ATOM 670 N N . LYS A 1 86 ? 72.787 24.336 -102.342 1.00 49.03 86 LYS A N 1
ATOM 671 C CA . LYS A 1 86 ? 72.271 24.323 -103.731 1.00 49.03 86 LYS A CA 1
ATOM 672 C C . LYS A 1 86 ? 72.809 23.164 -104.592 1.00 49.03 86 LYS A C 1
ATOM 674 O O . LYS A 1 86 ? 72.963 23.320 -105.803 1.00 49.03 86 LYS A O 1
ATOM 679 N N . THR A 1 87 ? 73.098 22.005 -104.000 1.00 47.56 87 THR A N 1
ATOM 680 C CA . THR A 1 87 ? 73.829 20.920 -104.686 1.00 47.56 87 THR A CA 1
ATOM 681 C C . THR A 1 87 ? 73.196 19.531 -104.528 1.00 47.56 87 THR A C 1
ATOM 683 O O . THR A 1 87 ? 73.903 18.552 -104.312 1.00 47.56 87 THR A O 1
ATOM 686 N N . ALA A 1 88 ? 71.868 19.406 -104.658 1.00 48.34 88 ALA A N 1
ATOM 687 C CA . ALA A 1 88 ? 71.178 18.116 -104.493 1.00 48.34 88 ALA A CA 1
ATOM 688 C C . ALA A 1 88 ? 69.980 17.878 -105.441 1.00 48.34 88 ALA A C 1
ATOM 690 O O . ALA A 1 88 ? 68.998 17.257 -105.058 1.00 48.34 88 ALA A O 1
ATOM 691 N N . GLU A 1 89 ? 70.062 18.276 -106.712 1.00 46.56 89 GLU A N 1
ATOM 692 C CA . GLU A 1 89 ? 68.937 18.202 -107.671 1.00 46.56 89 GLU A CA 1
ATOM 693 C C . GLU A 1 89 ? 68.463 16.780 -108.093 1.00 46.56 89 GLU A C 1
ATOM 695 O O . GLU A 1 89 ? 67.671 16.657 -109.023 1.00 46.56 89 GLU A O 1
ATOM 700 N N . LEU A 1 90 ? 68.882 15.680 -107.443 1.00 46.56 90 LEU A N 1
ATOM 701 C CA . LEU A 1 90 ? 68.385 14.327 -107.784 1.00 46.56 90 LEU A CA 1
ATOM 702 C C . LEU A 1 90 ? 68.111 13.364 -106.605 1.00 46.56 90 LEU A C 1
ATOM 704 O O . LEU A 1 90 ? 67.789 12.204 -106.849 1.00 46.56 90 LEU A O 1
ATOM 708 N N . ILE A 1 91 ? 68.192 13.818 -105.345 1.00 47.06 91 ILE A N 1
ATOM 709 C CA . ILE A 1 91 ? 67.819 13.030 -104.138 1.00 47.06 91 ILE A CA 1
ATOM 710 C C . ILE A 1 91 ? 66.605 13.659 -103.410 1.00 47.06 91 ILE A C 1
ATOM 712 O O . ILE A 1 91 ? 66.152 13.181 -102.375 1.00 47.06 91 ILE A O 1
ATOM 716 N N . GLU A 1 92 ? 66.023 14.726 -103.959 1.00 50.72 92 GLU A N 1
ATOM 717 C CA . GLU A 1 92 ? 65.040 15.541 -103.237 1.00 50.72 92 GLU A CA 1
ATOM 718 C C . GLU A 1 92 ? 63.629 14.932 -103.177 1.00 50.72 92 GLU A C 1
ATOM 720 O O . GLU A 1 92 ? 63.012 14.994 -102.122 1.00 50.72 92 GLU A O 1
ATOM 725 N N . ALA A 1 93 ? 63.110 14.280 -104.225 1.00 51.84 93 ALA A N 1
ATOM 726 C CA . ALA A 1 93 ? 61.688 13.892 -104.260 1.00 51.84 93 ALA A CA 1
ATOM 727 C C . ALA A 1 93 ? 61.309 12.706 -103.342 1.00 51.84 93 ALA A C 1
ATOM 729 O O . ALA A 1 93 ? 60.360 12.815 -102.568 1.00 51.84 93 ALA A O 1
ATOM 730 N N . GLU A 1 94 ? 62.046 11.586 -103.384 1.00 49.94 94 GLU A N 1
ATOM 731 C CA . GLU A 1 94 ? 61.768 10.421 -102.516 1.00 49.94 94 GLU A CA 1
ATOM 732 C C . GLU A 1 94 ? 62.106 10.700 -101.043 1.00 49.94 94 GLU A C 1
ATOM 734 O O . GLU A 1 94 ? 61.412 10.223 -100.145 1.00 49.94 94 GLU A O 1
ATOM 739 N N . SER A 1 95 ? 63.144 11.506 -100.788 1.00 53.16 95 SER A N 1
ATOM 740 C CA . SER A 1 95 ? 63.503 11.953 -99.439 1.00 53.16 95 SER A CA 1
ATOM 741 C C . SER A 1 95 ? 62.426 12.874 -98.856 1.00 53.16 95 SER A C 1
ATOM 743 O O . SER A 1 95 ? 62.027 12.690 -97.707 1.00 53.16 95 SER A O 1
ATOM 745 N N . LEU A 1 96 ? 61.893 13.821 -99.639 1.00 55.12 96 LEU A N 1
ATOM 746 C CA . LEU A 1 96 ? 60.781 14.683 -99.216 1.00 55.12 96 LEU A CA 1
ATOM 747 C C . LEU A 1 96 ? 59.507 13.883 -98.918 1.00 55.12 96 LEU A C 1
ATOM 749 O O . LEU A 1 96 ? 58.896 14.103 -97.877 1.00 55.12 96 LEU A O 1
ATOM 753 N N . GLU A 1 97 ? 59.140 12.910 -99.759 1.00 60.44 97 GLU A N 1
ATOM 754 C CA . GLU A 1 97 ? 57.936 12.092 -99.539 1.00 60.44 97 GLU A CA 1
ATOM 755 C C . GLU A 1 97 ? 58.041 11.229 -98.265 1.00 60.44 97 GLU A C 1
ATOM 757 O O . GLU A 1 97 ? 57.067 11.051 -97.527 1.00 60.44 97 GLU A O 1
ATOM 762 N N . GLN A 1 98 ? 59.231 10.696 -97.964 1.00 57.97 98 GLN A N 1
ATOM 763 C CA . GLN A 1 98 ? 59.465 9.963 -96.717 1.00 57.97 98 GLN A CA 1
ATOM 764 C C . GLN A 1 98 ? 59.426 10.882 -95.490 1.00 57.97 98 GLN A C 1
ATOM 766 O O . GLN A 1 98 ? 58.846 10.502 -94.471 1.00 57.97 98 GLN A O 1
ATOM 771 N N . HIS A 1 99 ? 59.974 12.096 -95.586 1.00 56.03 99 HIS A N 1
ATOM 772 C CA . HIS A 1 99 ? 59.885 13.090 -94.515 1.00 56.03 99 HIS A CA 1
ATOM 773 C C . HIS A 1 99 ? 58.441 13.540 -94.261 1.00 56.03 99 HIS A C 1
ATOM 775 O O . HIS A 1 99 ? 58.031 13.612 -93.102 1.00 56.03 99 HIS A O 1
ATOM 781 N N . GLU A 1 100 ? 57.640 13.769 -95.306 1.00 62.75 100 GLU A N 1
ATOM 782 C CA . GLU A 1 100 ? 56.216 14.099 -95.161 1.00 62.75 100 GLU A CA 1
ATOM 783 C C . GLU A 1 100 ? 55.442 12.972 -94.464 1.00 62.75 100 GLU A C 1
ATOM 785 O O . GLU A 1 100 ? 54.677 13.242 -93.537 1.00 62.75 100 GLU A O 1
ATOM 790 N N . LYS A 1 101 ? 55.706 11.703 -94.811 1.00 67.00 101 LYS A N 1
ATOM 791 C CA . LYS A 1 101 ? 55.104 10.544 -94.124 1.00 67.00 101 LYS A CA 1
ATOM 792 C C . LYS A 1 101 ? 55.507 10.455 -92.651 1.00 67.00 101 LYS A C 1
ATOM 794 O O . LYS A 1 101 ? 54.670 10.132 -91.809 1.00 67.00 101 LYS A O 1
ATOM 799 N N . ILE A 1 102 ? 56.764 10.748 -92.318 1.00 60.88 102 ILE A N 1
ATOM 800 C CA . ILE A 1 102 ? 57.241 10.762 -90.925 1.00 60.88 102 ILE A CA 1
ATOM 801 C C . ILE A 1 102 ? 56.566 11.891 -90.134 1.00 60.88 102 ILE A C 1
ATOM 803 O O . ILE A 1 102 ? 56.103 11.664 -89.015 1.00 60.88 102 ILE A O 1
ATOM 807 N N . LEU A 1 103 ? 56.447 13.087 -90.716 1.00 65.25 103 LEU A N 1
ATOM 808 C CA . LEU A 1 103 ? 55.750 14.216 -90.096 1.00 65.25 103 LEU A CA 1
ATOM 809 C C . LEU A 1 103 ? 54.254 13.941 -89.918 1.00 65.25 103 LEU A C 1
ATOM 811 O O . LEU A 1 103 ? 53.681 14.325 -88.898 1.00 65.25 103 LEU A O 1
ATOM 815 N N . GLU A 1 104 ? 53.611 13.270 -90.872 1.00 70.88 104 GLU A N 1
ATOM 816 C CA . GLU A 1 104 ? 52.209 12.869 -90.755 1.00 70.88 104 GLU A CA 1
ATOM 817 C C . GLU A 1 104 ? 52.005 11.856 -89.617 1.00 70.88 104 GLU A C 1
ATOM 819 O O . GLU A 1 104 ? 51.102 12.035 -88.796 1.00 70.88 104 GLU A O 1
ATOM 824 N N . LEU A 1 105 ? 52.873 10.843 -89.504 1.00 66.50 105 LEU A N 1
ATOM 825 C CA . LEU A 1 105 ? 52.835 9.870 -88.406 1.00 66.50 105 LEU A CA 1
ATOM 826 C C . LEU A 1 105 ? 53.035 10.540 -87.041 1.00 66.50 105 LEU A C 1
ATOM 828 O O . LEU A 1 105 ? 52.214 10.339 -86.146 1.00 66.50 105 LEU A O 1
ATOM 832 N N . LEU A 1 106 ? 54.052 11.395 -86.906 1.00 65.44 106 LEU A N 1
ATOM 833 C CA . LEU A 1 106 ? 54.322 12.140 -85.672 1.00 65.44 106 LEU A CA 1
ATOM 834 C C . LEU A 1 106 ? 53.153 13.056 -85.295 1.00 65.44 106 LEU A C 1
ATOM 836 O O . LEU A 1 106 ? 52.736 13.096 -84.139 1.00 65.44 106 LEU A O 1
ATOM 840 N N . ASN A 1 107 ? 52.571 13.768 -86.262 1.00 66.81 107 ASN A N 1
ATOM 841 C CA . ASN A 1 107 ? 51.413 14.622 -86.004 1.00 66.81 107 ASN A CA 1
ATOM 842 C C . ASN A 1 107 ? 50.174 13.815 -85.594 1.00 66.81 107 ASN A C 1
ATOM 844 O O . ASN A 1 107 ? 49.411 14.261 -84.732 1.00 66.81 107 ASN A O 1
ATOM 848 N N . ASN A 1 108 ? 49.964 12.635 -86.178 1.00 72.75 108 ASN A N 1
ATOM 849 C CA . ASN A 1 108 ? 48.875 11.744 -85.788 1.00 72.75 108 ASN A CA 1
ATOM 850 C C . ASN A 1 108 ? 49.069 11.202 -84.365 1.00 72.75 108 ASN A C 1
ATOM 852 O O . ASN A 1 108 ? 48.108 11.163 -83.597 1.00 72.75 108 ASN A O 1
ATOM 856 N N . GLU A 1 109 ? 50.298 10.865 -83.981 1.00 67.19 109 GLU A N 1
ATOM 857 C CA . GLU A 1 109 ? 50.633 10.390 -82.636 1.00 67.19 109 GLU A CA 1
ATOM 858 C C . GLU A 1 109 ? 50.506 11.507 -81.583 1.00 67.19 109 GLU A C 1
ATOM 860 O O . GLU A 1 109 ? 49.885 11.309 -80.539 1.00 67.19 109 GLU A O 1
ATOM 865 N N . ILE A 1 110 ? 50.950 12.732 -81.899 1.00 68.12 110 ILE A N 1
ATOM 866 C CA . ILE A 1 110 ? 50.733 13.923 -81.056 1.00 68.12 110 ILE A CA 1
ATOM 867 C C . ILE A 1 110 ? 49.237 14.178 -80.847 1.00 68.12 110 ILE A C 1
ATOM 869 O O . ILE A 1 110 ? 48.807 14.477 -79.730 1.00 68.12 110 ILE A O 1
ATOM 873 N N . ARG A 1 111 ? 48.418 14.052 -81.901 1.00 72.06 111 ARG A N 1
ATOM 874 C CA . ARG A 1 111 ? 46.957 14.196 -81.797 1.00 72.06 111 ARG A CA 1
ATOM 875 C C . ARG A 1 111 ? 46.340 13.090 -80.943 1.00 72.06 111 ARG A C 1
ATOM 877 O O . ARG A 1 111 ? 45.477 13.392 -80.122 1.00 72.06 111 ARG A O 1
ATOM 884 N N . ALA A 1 112 ? 46.782 11.844 -81.107 1.00 71.12 112 ALA A N 1
ATOM 885 C CA . ALA A 1 112 ? 46.302 10.710 -80.322 1.00 71.12 112 ALA A CA 1
ATOM 886 C C . ALA A 1 112 ? 46.609 10.884 -78.827 1.00 71.12 112 ALA A C 1
ATOM 888 O O . ALA A 1 112 ? 45.695 10.793 -78.010 1.00 71.12 112 ALA A O 1
ATOM 889 N N . HIS A 1 113 ? 47.845 11.243 -78.473 1.00 67.19 113 HIS A N 1
ATOM 890 C CA . HIS A 1 113 ? 48.225 11.508 -77.083 1.00 67.19 113 HIS A CA 1
ATOM 891 C C . HIS A 1 113 ? 47.536 12.741 -76.498 1.00 67.19 113 HIS A C 1
ATOM 893 O O . HIS A 1 113 ? 47.146 12.737 -75.334 1.00 67.19 113 HIS A O 1
ATOM 899 N N . SER A 1 114 ? 47.337 13.790 -77.301 1.00 70.12 114 SER A N 1
ATOM 900 C CA . SER A 1 114 ? 46.596 14.980 -76.861 1.00 70.12 114 SER A CA 1
ATOM 901 C C . SER A 1 114 ? 45.133 14.646 -76.554 1.00 70.12 114 SER A C 1
ATOM 903 O O . SER A 1 114 ? 44.570 15.169 -75.594 1.00 70.12 114 SER A O 1
ATOM 905 N N . LYS A 1 115 ? 44.523 13.744 -77.335 1.00 80.81 115 LYS A N 1
ATOM 906 C CA . LYS A 1 115 ? 43.175 13.230 -77.073 1.00 80.81 115 LYS A CA 1
ATOM 907 C C . LYS A 1 115 ? 43.134 12.356 -75.819 1.00 80.81 115 LYS A C 1
ATOM 909 O O . LYS A 1 115 ? 42.279 12.570 -74.971 1.00 80.81 115 LYS A O 1
ATOM 914 N N . GLU A 1 116 ? 44.074 11.425 -75.673 1.00 75.44 116 GLU A N 1
ATOM 915 C CA . GLU A 1 116 ? 44.184 10.573 -74.482 1.00 75.44 116 GLU A CA 1
ATOM 916 C C . GLU A 1 116 ? 44.378 11.402 -73.202 1.00 75.44 116 GLU A C 1
ATOM 918 O O . GLU A 1 116 ? 43.779 11.104 -72.171 1.00 75.44 116 GLU A O 1
ATOM 923 N N . LYS A 1 117 ? 45.156 12.490 -73.277 1.00 71.31 117 LYS A N 1
ATOM 924 C CA . LYS A 1 117 ? 45.314 13.453 -72.184 1.00 71.31 117 LYS A CA 1
ATOM 925 C C . LYS A 1 117 ? 43.979 14.086 -71.794 1.00 71.31 117 LYS A C 1
ATOM 927 O O . LYS A 1 117 ? 43.629 14.049 -70.619 1.00 71.31 117 LYS A O 1
ATOM 932 N N . ALA A 1 118 ? 43.243 14.630 -72.762 1.00 78.81 118 ALA A N 1
ATOM 933 C CA . ALA A 1 118 ? 41.946 15.250 -72.501 1.00 78.81 118 ALA A CA 1
ATOM 934 C C . ALA A 1 118 ? 40.938 14.242 -71.916 1.00 78.81 118 ALA A C 1
ATOM 936 O O . ALA A 1 118 ? 40.231 14.561 -70.962 1.00 78.81 118 ALA A O 1
ATOM 937 N N . ASP A 1 119 ? 40.920 13.006 -72.429 1.00 83.44 119 ASP A N 1
ATOM 938 C CA . ASP A 1 119 ? 40.054 11.936 -71.920 1.00 83.44 119 ASP A CA 1
ATOM 939 C C . ASP A 1 119 ? 40.426 11.538 -70.476 1.00 83.44 119 ASP A C 1
ATOM 941 O O . ASP A 1 119 ? 39.546 11.269 -69.656 1.00 83.44 119 ASP A O 1
ATOM 945 N N . ASN A 1 120 ? 41.719 11.504 -70.140 1.00 76.62 120 ASN A N 1
ATOM 946 C CA . ASN A 1 120 ? 42.188 11.195 -68.788 1.00 76.62 120 ASN A CA 1
ATOM 947 C C . ASN A 1 120 ? 41.945 12.348 -67.801 1.00 76.62 120 ASN A C 1
ATOM 949 O O . ASN A 1 120 ? 41.560 12.080 -66.665 1.00 76.62 120 ASN A O 1
ATOM 953 N N . GLU A 1 121 ? 42.114 13.606 -68.220 1.00 81.81 121 GLU A N 1
ATOM 954 C CA . GLU A 1 121 ? 41.766 14.786 -67.412 1.00 81.81 121 GLU A CA 1
ATOM 955 C C . GLU A 1 121 ? 40.264 14.806 -67.096 1.00 81.81 121 GLU A C 1
ATOM 957 O O . GLU A 1 121 ? 39.890 14.931 -65.930 1.00 81.81 121 GLU A O 1
ATOM 962 N N . ALA A 1 122 ? 39.407 14.555 -68.092 1.00 84.50 122 ALA A N 1
ATOM 963 C CA . ALA A 1 122 ? 37.959 14.478 -67.894 1.00 84.50 122 ALA A CA 1
ATOM 964 C C . ALA A 1 122 ? 37.549 13.333 -66.947 1.00 84.50 122 ALA A C 1
ATOM 966 O O . ALA A 1 122 ? 36.657 13.497 -66.116 1.00 84.50 122 ALA A O 1
ATOM 967 N N . LYS A 1 123 ? 38.208 12.168 -67.034 1.00 85.38 123 LYS A N 1
ATOM 968 C CA . LYS A 1 123 ? 37.975 11.056 -66.093 1.00 85.38 123 LYS A CA 1
ATOM 969 C C . LYS A 1 123 ? 38.401 11.404 -64.672 1.00 85.38 123 LYS A C 1
ATOM 971 O O . LYS A 1 123 ? 37.705 11.028 -63.734 1.00 85.38 123 LYS A O 1
ATOM 976 N N . LEU A 1 124 ? 39.534 12.086 -64.509 1.00 82.62 124 LEU A N 1
ATOM 977 C CA . LEU A 1 124 ? 40.026 12.494 -63.196 1.00 82.62 124 LEU A CA 1
ATOM 978 C C . LEU A 1 124 ? 39.061 13.490 -62.539 1.00 82.62 124 LEU A C 1
ATOM 980 O O . LEU A 1 124 ? 38.733 13.333 -61.366 1.00 82.62 124 LEU A O 1
ATOM 984 N N . GLU A 1 125 ? 38.560 14.456 -63.311 1.00 86.12 125 GLU A N 1
ATOM 985 C CA . GLU A 1 125 ? 37.556 15.420 -62.853 1.00 86.12 125 GLU A CA 1
ATOM 986 C C . GLU A 1 125 ? 36.253 14.717 -62.443 1.00 86.12 125 GLU A C 1
ATOM 988 O O . GLU A 1 125 ? 35.780 14.912 -61.323 1.00 86.12 125 GLU A O 1
ATOM 993 N N . ALA A 1 126 ? 35.742 13.799 -63.273 1.00 89.88 126 ALA A N 1
ATOM 994 C CA . ALA A 1 126 ? 34.546 13.016 -62.956 1.00 89.88 126 ALA A CA 1
ATOM 995 C C . ALA A 1 126 ? 34.715 12.158 -61.686 1.00 89.88 126 ALA A C 1
ATOM 997 O O . ALA A 1 126 ? 33.833 12.132 -60.827 1.00 89.88 126 ALA A O 1
ATOM 998 N N . MET A 1 127 ? 35.865 11.496 -61.515 1.00 88.75 127 MET A N 1
ATOM 999 C CA . MET A 1 127 ? 36.162 10.737 -60.293 1.00 88.75 127 MET A CA 1
ATOM 1000 C C . MET A 1 127 ? 36.214 11.641 -59.059 1.00 88.75 127 MET A C 1
ATOM 1002 O O . MET A 1 127 ? 35.774 11.247 -57.980 1.00 88.75 127 MET A O 1
ATOM 1006 N N . GLN A 1 128 ? 36.750 12.853 -59.194 1.00 89.06 128 GLN A N 1
ATOM 1007 C CA . GLN A 1 128 ? 36.836 13.791 -58.083 1.00 89.06 128 GLN A CA 1
ATOM 1008 C C . GLN A 1 128 ? 35.454 14.322 -57.677 1.00 89.06 128 GLN A C 1
ATOM 1010 O O . GLN A 1 128 ? 35.182 14.462 -56.482 1.00 89.06 128 GLN A O 1
ATOM 1015 N N . GLU A 1 129 ? 34.553 14.545 -58.636 1.00 92.62 129 GLU A N 1
ATOM 1016 C CA . GLU A 1 129 ? 33.146 14.849 -58.360 1.00 92.62 129 GLU A CA 1
ATOM 1017 C C . GLU A 1 129 ? 32.435 13.691 -57.642 1.00 92.62 129 GLU A C 1
ATOM 1019 O O . GLU A 1 129 ? 31.758 13.926 -56.638 1.00 92.62 129 GLU A O 1
ATOM 1024 N N . GLU A 1 130 ? 32.636 12.445 -58.086 1.00 92.56 130 GLU A N 1
ATOM 1025 C CA . GLU A 1 130 ? 32.070 11.255 -57.432 1.00 92.56 130 GLU A CA 1
ATOM 1026 C C . GLU A 1 130 ? 32.563 11.097 -55.987 1.00 92.56 130 GLU A C 1
ATOM 1028 O O . GLU A 1 130 ? 31.759 10.860 -55.082 1.00 92.56 130 GLU A O 1
ATOM 1033 N N . VAL A 1 131 ? 33.864 11.286 -55.740 1.00 91.69 131 VAL A N 1
ATOM 1034 C CA . VAL A 1 131 ? 34.445 11.229 -54.388 1.00 91.69 131 VAL A CA 1
ATOM 1035 C C . VAL A 1 131 ? 33.870 12.330 -53.496 1.00 91.69 131 VAL A C 1
ATOM 1037 O O . VAL A 1 131 ? 33.489 12.060 -52.356 1.00 91.69 131 VAL A O 1
ATOM 1040 N N . ASN A 1 132 ? 33.745 13.558 -54.006 1.00 93.06 132 ASN A N 1
ATOM 1041 C CA . ASN A 1 132 ? 33.149 14.665 -53.255 1.00 93.06 132 ASN A CA 1
ATOM 1042 C C . ASN A 1 132 ? 31.670 14.402 -52.927 1.00 93.06 132 ASN A C 1
ATOM 1044 O O . ASN A 1 132 ? 31.215 14.697 -51.818 1.00 93.06 132 ASN A O 1
ATOM 1048 N N . ALA A 1 133 ? 30.917 13.821 -53.865 1.00 94.00 133 ALA A N 1
ATOM 1049 C CA . ALA A 1 133 ? 29.527 13.438 -53.646 1.00 94.00 133 ALA A CA 1
ATOM 1050 C C . ALA A 1 133 ? 29.402 12.323 -52.594 1.00 94.00 133 ALA A C 1
ATOM 1052 O O . ALA A 1 133 ? 28.554 12.418 -51.703 1.00 94.00 133 ALA A O 1
ATOM 1053 N N . ALA A 1 134 ? 30.266 11.305 -52.652 1.00 92.94 134 ALA A N 1
ATOM 1054 C CA . ALA A 1 134 ? 30.306 10.220 -51.674 1.00 92.94 134 ALA A CA 1
ATOM 1055 C C . ALA A 1 134 ? 30.632 10.736 -50.264 1.00 92.94 134 ALA A C 1
ATOM 1057 O O . ALA A 1 134 ? 29.916 10.411 -49.317 1.00 92.94 134 ALA A O 1
ATOM 1058 N N . LEU A 1 135 ? 31.629 11.618 -50.136 1.00 93.88 135 LEU A N 1
ATOM 1059 C CA . LEU A 1 135 ? 31.999 12.234 -48.860 1.00 93.88 135 LEU A CA 1
ATOM 1060 C C . LEU A 1 135 ? 30.838 13.040 -48.259 1.00 93.88 135 LEU A C 1
ATOM 1062 O O . LEU A 1 135 ? 30.580 12.974 -47.059 1.00 93.88 135 LEU A O 1
ATOM 1066 N N . LEU A 1 136 ? 30.092 13.778 -49.088 1.00 95.19 136 LEU A N 1
ATOM 1067 C CA . LEU A 1 136 ? 28.922 14.526 -48.626 1.00 95.19 136 LEU A CA 1
ATOM 1068 C C . LEU A 1 136 ? 27.803 13.598 -48.125 1.00 95.19 136 LEU A C 1
ATOM 1070 O O . LEU A 1 136 ? 27.096 13.941 -47.173 1.00 95.19 136 LEU A O 1
ATOM 1074 N N . ILE A 1 137 ? 27.610 12.443 -48.767 1.00 94.56 137 ILE A N 1
ATOM 1075 C CA . ILE A 1 137 ? 26.639 11.431 -48.329 1.00 94.56 137 ILE A CA 1
ATOM 1076 C C . ILE A 1 137 ? 27.074 10.825 -46.992 1.00 94.56 137 ILE A C 1
ATOM 1078 O O . ILE A 1 137 ? 26.249 10.735 -46.083 1.00 94.56 137 ILE A O 1
ATOM 1082 N N . GLU A 1 138 ? 28.352 10.475 -46.847 1.00 93.69 138 GLU A N 1
ATOM 1083 C CA . GLU A 1 138 ? 28.919 9.931 -45.610 1.00 93.69 138 GLU A CA 1
ATOM 1084 C C . GLU A 1 138 ? 28.757 10.910 -44.442 1.00 93.69 138 GLU A C 1
ATOM 1086 O O . GLU A 1 138 ? 28.171 10.555 -43.423 1.00 93.69 138 GLU A O 1
ATOM 1091 N N . GLN A 1 139 ? 29.120 12.183 -44.626 1.00 94.50 139 GLN A N 1
ATOM 1092 C CA . GLN A 1 139 ? 28.942 13.220 -43.601 1.00 94.50 139 GLN A CA 1
ATOM 1093 C C . GLN A 1 139 ? 27.473 13.409 -43.191 1.00 94.50 139 GLN A C 1
ATOM 1095 O O . GLN A 1 139 ? 27.163 13.619 -42.015 1.00 94.50 139 GLN A O 1
ATOM 1100 N N . LYS A 1 140 ? 26.538 13.339 -44.150 1.00 94.69 140 LYS A N 1
ATOM 1101 C CA . LYS A 1 140 ? 25.097 13.397 -43.849 1.00 94.69 140 LYS A CA 1
ATOM 1102 C C . LYS A 1 140 ? 24.640 12.169 -43.063 1.00 94.69 140 LYS A C 1
ATOM 1104 O O . LYS A 1 140 ? 23.839 12.320 -42.140 1.00 94.69 140 LYS A O 1
ATOM 1109 N N . ALA A 1 141 ? 25.140 10.985 -43.407 1.00 93.31 141 ALA A N 1
ATOM 1110 C CA . ALA A 1 141 ? 24.835 9.750 -42.697 1.00 93.31 141 ALA A CA 1
ATOM 1111 C C . ALA A 1 141 ? 25.395 9.772 -41.267 1.00 93.31 141 ALA A C 1
ATOM 1113 O O . ALA A 1 141 ? 24.652 9.493 -40.332 1.00 93.31 141 ALA A O 1
ATOM 1114 N N . GLU A 1 142 ? 26.648 10.190 -41.073 1.00 93.88 142 GLU A N 1
ATOM 1115 C CA . GLU A 1 142 ? 27.268 10.341 -39.750 1.00 93.88 142 GLU A CA 1
ATOM 1116 C C . GLU A 1 142 ? 26.491 11.310 -38.862 1.00 93.88 142 GLU A C 1
ATOM 1118 O O . GLU A 1 142 ? 26.183 10.995 -37.711 1.00 93.88 142 GLU A O 1
ATOM 1123 N N . LYS A 1 143 ? 26.112 12.472 -39.407 1.00 95.38 143 LYS A N 1
ATOM 1124 C CA . LYS A 1 143 ? 25.287 13.432 -38.675 1.00 95.38 143 LYS A CA 1
ATOM 1125 C C . LYS A 1 143 ? 23.940 12.823 -38.290 1.00 95.38 143 LYS A C 1
ATOM 1127 O O . LYS A 1 143 ? 23.537 12.929 -37.138 1.00 95.38 143 LYS A O 1
ATOM 1132 N N . SER A 1 144 ? 23.277 12.135 -39.219 1.00 94.50 144 SER A N 1
ATOM 1133 C CA . SER A 1 144 ? 22.001 11.470 -38.938 1.00 94.50 144 SER A CA 1
ATOM 1134 C C . SER A 1 144 ? 22.129 10.369 -37.881 1.00 94.50 144 SER A C 1
ATOM 1136 O O . SER A 1 144 ? 21.210 10.192 -37.085 1.00 94.50 144 SER A O 1
ATOM 1138 N N . ILE A 1 145 ? 23.239 9.624 -37.864 1.00 94.44 145 ILE A N 1
ATOM 1139 C CA . ILE A 1 145 ? 23.519 8.604 -36.844 1.00 94.44 145 ILE A CA 1
ATOM 1140 C C . ILE A 1 145 ? 23.713 9.270 -35.483 1.00 94.44 145 ILE A C 1
ATOM 1142 O O . ILE A 1 145 ? 23.145 8.806 -34.496 1.00 94.44 145 ILE A O 1
ATOM 1146 N N . LYS A 1 146 ? 24.471 10.369 -35.427 1.00 95.44 146 LYS A N 1
ATOM 1147 C CA . LYS A 1 146 ? 24.687 11.124 -34.192 1.00 95.44 146 LYS A CA 1
ATOM 1148 C C . LYS A 1 146 ? 23.377 11.690 -33.639 1.00 95.44 146 LYS A C 1
ATOM 1150 O O . LYS A 1 146 ? 23.083 11.482 -32.466 1.00 95.44 146 LYS A O 1
ATOM 1155 N N . ASP A 1 147 ? 22.565 12.318 -34.487 1.00 95.19 147 ASP A N 1
ATOM 1156 C CA . ASP A 1 147 ? 21.255 12.847 -34.095 1.00 95.19 147 ASP A CA 1
ATOM 1157 C C . ASP A 1 147 ? 20.354 11.710 -33.561 1.00 95.19 147 ASP A C 1
ATOM 1159 O O . ASP A 1 147 ? 19.705 11.848 -32.524 1.00 95.19 147 ASP A O 1
ATOM 1163 N N . ALA A 1 148 ? 20.364 10.536 -34.208 1.00 93.81 148 ALA A N 1
ATOM 1164 C CA . ALA A 1 148 ? 19.625 9.363 -33.736 1.00 93.81 148 ALA A CA 1
ATOM 1165 C C . ALA A 1 148 ? 20.128 8.843 -32.375 1.00 93.81 148 ALA A C 1
ATOM 1167 O O . ALA A 1 148 ? 19.316 8.475 -31.526 1.00 93.81 148 ALA A O 1
ATOM 1168 N N . GLN A 1 149 ? 21.442 8.832 -32.139 1.00 95.62 149 GLN A N 1
ATOM 1169 C CA . GLN A 1 149 ? 22.029 8.444 -30.851 1.00 95.62 149 GLN A CA 1
ATOM 1170 C C . GLN A 1 149 ? 21.633 9.409 -29.729 1.00 95.62 149 GLN A C 1
ATOM 1172 O O . GLN A 1 149 ? 21.250 8.959 -28.650 1.00 95.62 149 GLN A O 1
ATOM 1177 N N . GLU A 1 150 ? 21.655 10.719 -29.988 1.00 95.94 150 GLU A N 1
ATOM 1178 C CA . GLU A 1 150 ? 21.200 11.731 -29.029 1.00 95.94 150 GLU A CA 1
ATOM 1179 C C . GLU A 1 150 ? 19.710 11.551 -28.697 1.00 95.94 150 GLU A C 1
ATOM 1181 O O . GLU A 1 150 ? 19.317 11.595 -27.529 1.00 95.94 150 GLU A O 1
ATOM 1186 N N . HIS A 1 151 ? 18.874 11.259 -29.699 1.00 94.19 151 HIS A N 1
ATOM 1187 C CA . HIS A 1 151 ? 17.460 10.954 -29.480 1.00 94.19 151 HIS A CA 1
ATOM 1188 C C . HIS A 1 151 ? 17.240 9.695 -28.633 1.00 94.19 151 HIS A C 1
ATOM 1190 O O . HIS A 1 151 ? 16.377 9.707 -27.751 1.00 94.19 151 HIS A O 1
ATOM 1196 N N . ILE A 1 152 ? 18.016 8.631 -28.862 1.00 94.88 152 ILE A N 1
ATOM 1197 C CA . ILE A 1 152 ? 17.965 7.411 -28.044 1.00 94.88 152 ILE A CA 1
ATOM 1198 C C . ILE A 1 152 ? 18.363 7.726 -26.600 1.00 94.88 152 ILE A C 1
ATOM 1200 O O . ILE A 1 152 ? 17.663 7.324 -25.676 1.00 94.88 152 ILE A O 1
ATOM 1204 N N . GLU A 1 153 ? 19.425 8.504 -26.386 1.00 96.50 153 GLU A N 1
ATOM 1205 C CA . GLU A 1 153 ? 19.872 8.855 -25.038 1.00 96.50 153 GLU A CA 1
ATOM 1206 C C . GLU A 1 153 ? 18.828 9.698 -24.284 1.00 96.50 153 GLU A C 1
ATOM 1208 O O . GLU A 1 153 ? 18.571 9.473 -23.098 1.00 96.50 153 GLU A O 1
ATOM 1213 N N . ILE A 1 154 ? 18.174 10.643 -24.967 1.00 96.56 154 ILE A N 1
ATOM 1214 C CA . ILE A 1 154 ? 17.065 11.420 -24.397 1.00 96.56 154 ILE A CA 1
ATOM 1215 C C . ILE A 1 154 ? 15.893 10.499 -24.036 1.00 96.56 154 ILE A C 1
ATOM 1217 O O . ILE A 1 154 ? 15.337 10.627 -22.942 1.00 96.56 154 ILE A O 1
ATOM 1221 N N . ALA A 1 155 ? 15.530 9.566 -24.920 1.00 95.56 155 ALA A N 1
ATOM 1222 C CA . ALA A 1 155 ? 14.457 8.608 -24.673 1.00 95.56 155 ALA A CA 1
ATOM 1223 C C . ALA A 1 155 ? 14.772 7.692 -23.478 1.00 95.56 155 ALA A C 1
ATOM 1225 O O . ALA A 1 155 ? 13.916 7.500 -22.615 1.00 95.56 155 ALA A O 1
ATOM 1226 N N . ASP A 1 156 ? 16.008 7.205 -23.361 1.00 96.06 156 ASP A N 1
ATOM 1227 C CA . ASP A 1 156 ? 16.452 6.376 -22.238 1.00 96.06 156 ASP A CA 1
ATOM 1228 C C . ASP A 1 156 ? 16.451 7.147 -20.914 1.00 96.06 156 ASP A C 1
ATOM 1230 O O . ASP A 1 156 ? 16.016 6.622 -19.885 1.00 96.06 156 ASP A O 1
ATOM 1234 N N . ARG A 1 157 ? 16.886 8.415 -20.914 1.00 96.00 157 ARG A N 1
ATOM 1235 C CA . ARG A 1 157 ? 16.795 9.284 -19.727 1.00 96.00 157 ARG A CA 1
ATOM 1236 C C . ARG A 1 157 ? 15.340 9.523 -19.323 1.00 96.00 157 ARG A C 1
ATOM 1238 O O . ARG A 1 157 ? 15.024 9.451 -18.137 1.00 96.00 157 ARG A O 1
ATOM 1245 N N . ALA A 1 158 ? 14.456 9.772 -20.289 1.00 95.88 158 ALA A N 1
ATOM 1246 C CA . ALA A 1 158 ? 13.029 9.952 -20.034 1.00 95.88 158 ALA A CA 1
ATOM 1247 C C . ALA A 1 158 ? 12.387 8.674 -19.474 1.00 95.88 158 ALA A C 1
ATOM 1249 O O . ALA A 1 158 ? 11.617 8.746 -18.517 1.00 95.88 158 ALA A O 1
ATOM 1250 N N . ARG A 1 159 ? 12.754 7.506 -20.015 1.00 95.94 159 ARG A N 1
ATOM 1251 C CA . ARG A 1 159 ? 12.302 6.200 -19.531 1.00 95.94 159 ARG A CA 1
ATOM 1252 C C . ARG A 1 159 ? 12.745 5.948 -18.089 1.00 95.94 159 ARG A C 1
ATOM 1254 O O . ARG A 1 159 ? 11.897 5.655 -17.256 1.00 95.94 159 ARG A O 1
ATOM 1261 N N . LYS A 1 160 ? 14.029 6.142 -17.764 1.00 96.19 160 LYS A N 1
ATOM 1262 C CA . LYS A 1 160 ? 14.541 5.987 -16.387 1.00 96.19 160 LYS A CA 1
ATOM 1263 C C . LYS A 1 160 ? 13.862 6.939 -15.401 1.00 96.19 160 LYS A C 1
ATOM 1265 O O . LYS A 1 160 ? 13.545 6.553 -14.283 1.00 96.19 160 LYS A O 1
ATOM 1270 N N . ALA A 1 161 ? 13.602 8.182 -15.811 1.00 95.94 161 ALA A N 1
ATOM 1271 C CA . ALA A 1 161 ? 12.867 9.135 -14.982 1.00 95.94 161 ALA A CA 1
ATOM 1272 C C . ALA A 1 161 ? 11.400 8.720 -14.764 1.00 95.94 161 ALA A C 1
ATOM 1274 O O . ALA A 1 161 ? 10.840 8.993 -13.705 1.00 95.94 161 ALA A O 1
ATOM 1275 N N . ALA A 1 162 ? 10.769 8.076 -15.750 1.00 94.88 162 ALA A N 1
ATOM 1276 C CA . ALA A 1 162 ? 9.423 7.529 -15.608 1.00 94.88 162 ALA A CA 1
ATOM 1277 C C . ALA A 1 162 ? 9.394 6.301 -14.682 1.00 94.88 162 ALA A C 1
ATOM 1279 O O . ALA A 1 162 ? 8.498 6.218 -13.848 1.00 94.88 162 ALA A O 1
ATOM 1280 N N . GLU A 1 163 ? 10.382 5.405 -14.782 1.00 95.88 163 GLU A N 1
ATOM 1281 C CA . GLU A 1 163 ? 10.549 4.249 -13.885 1.00 95.88 163 GLU A CA 1
ATOM 1282 C C . GLU A 1 163 ? 10.712 4.706 -12.422 1.00 95.88 163 GLU A C 1
ATOM 1284 O O . GLU A 1 163 ? 9.945 4.276 -11.567 1.00 95.88 163 GLU A O 1
ATOM 1289 N N . LEU A 1 164 ? 11.594 5.676 -12.147 1.00 96.38 164 LEU A N 1
ATOM 1290 C CA . LEU A 1 164 ? 11.776 6.233 -10.796 1.00 96.38 164 LEU A CA 1
ATOM 1291 C C . LEU A 1 164 ? 10.492 6.851 -10.224 1.00 96.38 164 LEU A C 1
ATOM 1293 O O . LEU A 1 164 ? 10.154 6.632 -9.065 1.00 96.38 164 LEU A O 1
ATOM 1297 N N . ARG A 1 165 ? 9.741 7.605 -11.037 1.00 95.38 165 ARG A N 1
ATOM 1298 C CA . ARG A 1 165 ? 8.452 8.171 -10.602 1.00 95.38 165 ARG A CA 1
ATOM 1299 C C . ARG A 1 165 ? 7.407 7.094 -10.330 1.00 95.38 165 ARG A C 1
ATOM 1301 O O . ARG A 1 165 ? 6.566 7.288 -9.458 1.00 95.38 165 ARG A O 1
ATOM 1308 N N . ALA A 1 166 ? 7.428 5.998 -11.088 1.00 95.25 166 ALA A N 1
ATOM 1309 C CA . ALA A 1 166 ? 6.533 4.873 -10.860 1.00 95.25 166 ALA A CA 1
ATOM 1310 C C . ALA A 1 166 ? 6.865 4.169 -9.536 1.00 95.25 166 ALA A C 1
ATOM 1312 O O . ALA A 1 166 ? 5.950 3.929 -8.756 1.00 95.25 166 ALA A O 1
ATOM 1313 N N . GLU A 1 167 ? 8.148 3.940 -9.240 1.00 95.50 167 GLU A N 1
ATOM 1314 C CA . GLU A 1 167 ? 8.600 3.376 -7.958 1.00 95.50 167 GLU A CA 1
ATOM 1315 C C . GLU A 1 167 ? 8.231 4.277 -6.766 1.00 95.50 167 GLU A C 1
ATOM 1317 O O . GLU A 1 167 ? 7.726 3.799 -5.750 1.00 95.50 167 GLU A O 1
ATOM 1322 N N . GLU A 1 168 ? 8.422 5.597 -6.882 1.00 96.12 168 GLU A N 1
ATOM 1323 C CA . GLU A 1 168 ? 8.012 6.555 -5.845 1.00 96.12 168 GLU A CA 1
ATOM 1324 C C . GLU A 1 168 ? 6.491 6.551 -5.624 1.00 96.12 168 GLU A C 1
ATOM 1326 O O . GLU A 1 168 ? 6.025 6.600 -4.482 1.00 96.12 168 GLU A O 1
ATOM 1331 N N . ALA A 1 169 ? 5.709 6.468 -6.706 1.00 95.06 169 ALA A N 1
ATOM 1332 C CA . ALA A 1 169 ? 4.255 6.386 -6.633 1.00 95.06 169 ALA A CA 1
ATOM 1333 C C . ALA A 1 169 ? 3.781 5.063 -6.011 1.00 95.06 169 ALA A C 1
ATOM 1335 O O . ALA A 1 169 ? 2.858 5.077 -5.198 1.00 95.06 169 ALA A O 1
ATOM 1336 N N . GLU A 1 170 ? 4.421 3.941 -6.349 1.00 95.25 170 GLU A N 1
ATOM 1337 C CA . GLU A 1 170 ? 4.137 2.625 -5.769 1.00 95.25 170 GLU A CA 1
ATOM 1338 C C . GLU A 1 170 ? 4.428 2.617 -4.267 1.00 95.25 170 GLU A C 1
ATOM 1340 O O . GLU A 1 170 ? 3.552 2.270 -3.476 1.00 95.25 170 GLU A O 1
ATOM 1345 N N . LYS A 1 171 ? 5.596 3.123 -3.855 1.00 95.88 171 LYS A N 1
ATOM 1346 C CA . LYS A 1 171 ? 5.943 3.259 -2.437 1.00 95.88 171 LYS A CA 1
ATOM 1347 C C . LYS A 1 171 ? 4.947 4.148 -1.689 1.00 95.88 171 LYS A C 1
ATOM 1349 O O . LYS A 1 171 ? 4.510 3.809 -0.592 1.00 95.88 171 LYS A O 1
ATOM 1354 N N . SER A 1 172 ? 4.554 5.275 -2.284 1.00 96.25 172 SER A N 1
ATOM 1355 C CA . SER A 1 172 ? 3.556 6.160 -1.678 1.00 96.25 172 SER A CA 1
ATOM 1356 C C . SER A 1 172 ? 2.179 5.495 -1.566 1.00 96.25 172 SER A C 1
ATOM 1358 O O . SER A 1 172 ? 1.471 5.744 -0.588 1.00 96.25 172 SER A O 1
ATOM 1360 N N . ALA A 1 173 ? 1.787 4.671 -2.541 1.00 95.62 173 ALA A N 1
ATOM 1361 C CA . ALA A 1 173 ? 0.542 3.911 -2.497 1.00 95.62 173 ALA A CA 1
ATOM 1362 C C . ALA A 1 173 ? 0.586 2.815 -1.421 1.00 95.62 173 ALA A C 1
ATOM 1364 O O . ALA A 1 173 ? -0.391 2.639 -0.694 1.00 95.62 173 ALA A O 1
ATOM 1365 N N . GLU A 1 174 ? 1.721 2.131 -1.267 1.00 96.12 174 GLU A N 1
ATOM 1366 C CA . GLU A 1 174 ? 1.924 1.119 -0.229 1.00 96.12 174 GLU A CA 1
ATOM 1367 C C . GLU A 1 174 ? 1.867 1.735 1.179 1.00 96.12 174 GLU A C 1
ATOM 1369 O O . GLU A 1 174 ? 1.151 1.232 2.045 1.00 96.12 174 GLU A O 1
ATOM 1374 N N . GLU A 1 175 ? 2.510 2.888 1.398 1.00 96.31 175 GLU A N 1
ATOM 1375 C CA . GLU A 1 175 ? 2.417 3.635 2.662 1.00 96.31 175 GLU A CA 1
ATOM 1376 C C . GLU A 1 175 ? 0.979 4.086 2.977 1.00 96.31 175 GLU A C 1
ATOM 1378 O O . GLU A 1 175 ? 0.548 4.050 4.134 1.00 96.31 175 GLU A O 1
ATOM 1383 N N . ALA A 1 176 ? 0.217 4.512 1.963 1.00 95.38 176 ALA A N 1
ATOM 1384 C CA . ALA A 1 176 ? -1.186 4.888 2.133 1.00 95.38 176 ALA A CA 1
ATOM 1385 C C . ALA A 1 176 ? -2.063 3.677 2.490 1.00 95.38 176 ALA A C 1
ATOM 1387 O O . ALA A 1 176 ? -2.925 3.781 3.365 1.00 95.38 176 ALA A O 1
ATOM 1388 N N . TYR A 1 177 ? -1.815 2.530 1.856 1.00 96.12 177 TYR A N 1
ATOM 1389 C CA . TYR A 1 177 ? -2.525 1.285 2.131 1.00 96.12 177 TYR A CA 1
ATOM 1390 C C . TYR A 1 177 ? -2.253 0.766 3.549 1.00 96.12 177 TYR A C 1
ATOM 1392 O O . TYR A 1 177 ? -3.192 0.398 4.253 1.00 96.12 177 TYR A O 1
ATOM 1400 N N . GLN A 1 178 ? -1.002 0.817 4.017 1.00 96.38 178 GLN A N 1
ATOM 1401 C CA . GLN A 1 178 ? -0.657 0.440 5.393 1.00 96.38 178 GLN A CA 1
ATOM 1402 C C . GLN A 1 178 ? -1.376 1.322 6.422 1.00 96.38 178 GLN A C 1
ATOM 1404 O O . GLN A 1 178 ? -2.022 0.811 7.333 1.00 96.38 178 GLN A O 1
ATOM 1409 N N . LYS A 1 179 ? -1.376 2.648 6.228 1.00 95.88 179 LYS A N 1
ATOM 1410 C CA . LYS A 1 179 ? -2.124 3.571 7.104 1.00 95.88 179 LYS A CA 1
ATOM 1411 C C . LYS A 1 179 ? -3.626 3.300 7.103 1.00 95.88 179 LYS A C 1
ATOM 1413 O O . LYS A 1 179 ? -4.280 3.466 8.129 1.00 95.88 179 LYS A O 1
ATOM 1418 N N . GLN A 1 180 ? -4.184 2.907 5.958 1.00 95.94 180 GLN A N 1
ATOM 1419 C CA . GLN A 1 180 ? -5.586 2.513 5.873 1.00 95.94 180 GLN A CA 1
ATOM 1420 C C . GLN A 1 180 ? -5.856 1.242 6.691 1.00 95.94 180 GLN A C 1
ATOM 1422 O O . GLN A 1 180 ? -6.841 1.216 7.426 1.00 95.94 180 GLN A O 1
ATOM 1427 N N . GLN A 1 181 ? -4.986 0.230 6.614 1.00 96.56 181 GLN A N 1
ATOM 1428 C CA . GLN A 1 181 ? -5.120 -0.988 7.419 1.00 96.56 181 GLN A CA 1
ATOM 1429 C C . GLN A 1 181 ? -5.011 -0.709 8.921 1.00 96.56 181 GLN A C 1
ATOM 1431 O O . GLN A 1 181 ? -5.827 -1.210 9.690 1.00 96.56 181 GLN A O 1
ATOM 1436 N N . GLU A 1 182 ? -4.054 0.119 9.344 1.00 96.25 182 GLU A N 1
ATOM 1437 C CA . GLU A 1 182 ? -3.915 0.531 10.747 1.00 96.25 182 GLU A CA 1
ATOM 1438 C C . GLU A 1 182 ? -5.173 1.265 11.243 1.00 96.25 182 GLU A C 1
ATOM 1440 O O . GLU A 1 182 ? -5.667 0.998 12.339 1.00 96.25 182 GLU A O 1
ATOM 1445 N N . ALA A 1 183 ? -5.738 2.156 10.420 1.00 95.56 183 ALA A N 1
ATOM 1446 C CA . ALA A 1 183 ? -6.975 2.859 10.747 1.00 95.56 183 ALA A CA 1
ATOM 1447 C C . ALA A 1 183 ? -8.187 1.914 10.832 1.00 95.56 183 ALA A C 1
ATOM 1449 O O . ALA A 1 183 ? -9.039 2.088 11.704 1.00 95.56 183 ALA A O 1
ATOM 1450 N N . GLU A 1 184 ? -8.269 0.913 9.954 1.00 95.94 184 GLU A N 1
ATOM 1451 C CA . GLU A 1 184 ? -9.321 -0.107 9.978 1.00 95.94 184 GLU A CA 1
ATOM 1452 C C . GLU A 1 184 ? -9.209 -1.008 11.215 1.00 95.94 184 GLU A C 1
ATOM 1454 O O . GLU A 1 184 ? -10.214 -1.263 11.880 1.00 95.94 184 GLU A O 1
ATOM 1459 N N . GLN A 1 185 ? -7.995 -1.426 11.587 1.00 96.62 185 GLN A N 1
ATOM 1460 C CA . GLN A 1 185 ? -7.751 -2.178 12.821 1.00 96.62 185 GLN A CA 1
ATOM 1461 C C . GLN A 1 185 ? -8.169 -1.377 14.057 1.00 96.62 185 GLN A C 1
ATOM 1463 O O . GLN A 1 185 ? -8.959 -1.872 14.859 1.00 96.62 185 GLN A O 1
ATOM 1468 N N . ALA A 1 186 ? -7.745 -0.115 14.166 1.00 95.94 186 ALA A N 1
ATOM 1469 C CA . ALA A 1 186 ? -8.131 0.752 15.279 1.00 95.94 186 ALA A CA 1
ATOM 1470 C C . ALA A 1 186 ? -9.654 0.987 15.345 1.00 95.94 186 ALA A C 1
ATOM 1472 O O . ALA A 1 186 ? -10.237 1.047 16.430 1.00 95.94 186 ALA A O 1
ATOM 1473 N N . ALA A 1 187 ? -10.324 1.104 14.192 1.00 95.81 187 ALA A N 1
ATOM 1474 C CA . ALA A 1 187 ? -11.779 1.220 14.137 1.00 95.81 187 ALA A CA 1
ATOM 1475 C C . ALA A 1 187 ? -12.476 -0.062 14.622 1.00 95.81 187 ALA A C 1
ATOM 1477 O O . ALA A 1 187 ? -13.443 0.024 15.382 1.00 95.81 187 ALA A O 1
ATOM 1478 N N . ASN A 1 188 ? -11.971 -1.234 14.232 1.00 96.25 188 ASN A N 1
ATOM 1479 C CA . ASN A 1 188 ? -12.501 -2.526 14.667 1.00 96.25 188 ASN A CA 1
ATOM 1480 C C . ASN A 1 188 ? -12.308 -2.747 16.176 1.00 96.25 188 ASN A C 1
ATOM 1482 O O . ASN A 1 188 ? -13.263 -3.121 16.854 1.00 96.25 188 ASN A O 1
ATOM 1486 N N . GLU A 1 189 ? -11.135 -2.422 16.725 1.00 96.31 189 GLU A N 1
ATOM 1487 C CA . GLU A 1 189 ? -10.879 -2.465 18.174 1.00 96.31 189 GLU A CA 1
ATOM 1488 C C . GLU A 1 189 ? -11.827 -1.532 18.948 1.00 96.31 189 GLU A C 1
ATOM 1490 O O . GLU A 1 189 ? -12.382 -1.900 19.985 1.00 96.31 189 GLU A O 1
ATOM 1495 N N . ALA A 1 190 ? -12.085 -0.328 18.424 1.00 95.88 190 ALA A N 1
ATOM 1496 C CA . ALA A 1 190 ? -13.026 0.606 19.039 1.00 95.88 190 ALA A CA 1
ATOM 1497 C C . ALA A 1 190 ? -14.479 0.094 19.017 1.00 95.88 190 ALA A C 1
ATOM 1499 O O . ALA A 1 190 ? -15.245 0.381 19.941 1.00 95.88 190 ALA A O 1
ATOM 1500 N N . ILE A 1 191 ? -14.876 -0.643 17.974 1.00 96.38 191 ILE A N 1
ATOM 1501 C CA . ILE A 1 191 ? -16.189 -1.299 17.903 1.00 96.38 191 ILE A CA 1
ATOM 1502 C C . ILE A 1 191 ? -16.271 -2.427 18.933 1.00 96.38 191 ILE A C 1
ATOM 1504 O O . ILE A 1 191 ? -17.266 -2.510 19.652 1.00 96.38 191 ILE A O 1
ATOM 1508 N N . GLU A 1 192 ? -15.231 -3.250 19.057 1.00 96.62 192 GLU A N 1
ATOM 1509 C CA . GLU A 1 192 ? -15.190 -4.344 20.030 1.00 96.62 192 GLU A CA 1
ATOM 1510 C C . GLU A 1 192 ? -15.289 -3.826 21.473 1.00 96.62 192 GLU A C 1
ATOM 1512 O O . GLU A 1 192 ? -16.108 -4.313 22.251 1.00 96.62 192 GLU A O 1
ATOM 1517 N N . LEU A 1 193 ? -14.552 -2.763 21.812 1.00 96.19 193 LEU A N 1
ATOM 1518 C CA . LEU A 1 193 ? -14.652 -2.112 23.123 1.00 96.19 193 LEU A CA 1
ATOM 1519 C C . LEU A 1 193 ? -16.052 -1.547 23.395 1.00 96.19 193 LEU A C 1
ATOM 1521 O O . LEU A 1 193 ? -16.536 -1.611 24.526 1.00 96.19 193 LEU A O 1
ATOM 1525 N N . LYS A 1 194 ? -16.724 -0.997 22.374 1.00 95.69 194 LYS A N 1
ATOM 1526 C CA . LYS A 1 194 ? -18.110 -0.528 22.512 1.00 95.69 194 LYS A CA 1
ATOM 1527 C C . LYS A 1 194 ? -19.081 -1.675 22.764 1.00 95.69 194 LYS A C 1
ATOM 1529 O O . LYS A 1 194 ? -19.951 -1.515 23.612 1.00 95.69 194 LYS A O 1
ATOM 1534 N N . LEU A 1 195 ? -18.920 -2.802 22.072 1.00 95.88 195 LEU A N 1
ATOM 1535 C CA . LEU A 1 195 ? -19.742 -3.995 22.288 1.00 95.88 195 LEU A CA 1
ATOM 1536 C C . LEU A 1 195 ? -19.559 -4.539 23.709 1.00 95.88 195 LEU A C 1
ATOM 1538 O O . LEU A 1 195 ? -20.542 -4.746 24.409 1.00 95.88 195 LEU A O 1
ATOM 1542 N N . GLN A 1 196 ? -18.317 -4.656 24.186 1.00 95.19 196 GLN A N 1
ATOM 1543 C CA . GLN A 1 196 ? -18.038 -5.083 25.564 1.00 95.19 196 GLN A CA 1
ATOM 1544 C C . GLN A 1 196 ? -18.643 -4.129 26.606 1.00 95.19 196 GLN A C 1
ATOM 1546 O O . GLN A 1 196 ? -19.185 -4.565 27.626 1.00 95.19 196 GLN A O 1
ATOM 1551 N N . ALA A 1 197 ? -18.574 -2.817 26.356 1.00 94.62 197 ALA A N 1
ATOM 1552 C CA . ALA A 1 197 ? -19.195 -1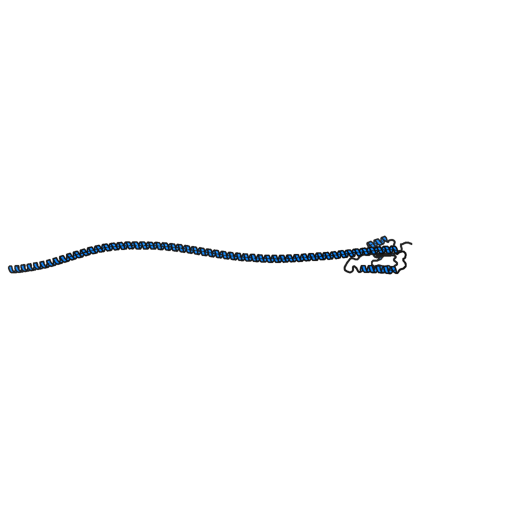.820 27.221 1.00 94.62 197 ALA A CA 1
ATOM 1553 C C . ALA A 1 197 ? -20.731 -1.917 27.209 1.00 94.62 197 ALA A C 1
ATOM 1555 O O . ALA A 1 197 ? -21.358 -1.755 28.256 1.00 94.62 197 ALA A O 1
ATOM 1556 N N . GLU A 1 198 ? -21.337 -2.194 26.051 1.00 95.25 198 GLU A N 1
ATOM 1557 C CA . GLU A 1 198 ? -22.780 -2.403 25.917 1.00 95.25 198 GLU A CA 1
ATOM 1558 C C . GLU A 1 198 ? -23.239 -3.668 26.651 1.00 95.25 198 GLU A C 1
ATOM 1560 O O . GLU A 1 198 ? -24.194 -3.596 27.425 1.00 95.25 198 GLU A O 1
ATOM 1565 N N . ASP A 1 199 ? -22.524 -4.784 26.504 1.00 95.50 199 ASP A N 1
ATOM 1566 C CA . ASP A 1 199 ? -22.809 -6.031 27.221 1.00 95.50 199 ASP A CA 1
ATOM 1567 C C . ASP A 1 199 ? -22.743 -5.822 28.741 1.00 95.50 199 ASP A C 1
ATOM 1569 O O . ASP A 1 199 ? -23.674 -6.175 29.469 1.00 95.50 199 ASP A O 1
ATOM 1573 N N . THR A 1 200 ? -21.696 -5.141 29.219 1.00 94.69 200 THR A N 1
ATOM 1574 C CA . THR A 1 200 ? -21.543 -4.797 30.644 1.00 94.69 200 THR A CA 1
ATOM 1575 C C . THR A 1 200 ? -22.697 -3.915 31.135 1.00 94.69 200 THR A C 1
ATOM 1577 O O . THR A 1 200 ? -23.224 -4.106 32.233 1.00 94.69 200 THR A O 1
ATOM 1580 N N . ALA A 1 201 ? -23.129 -2.944 30.322 1.00 93.38 201 ALA A N 1
ATOM 1581 C CA . ALA A 1 201 ? -24.252 -2.075 30.659 1.00 93.38 201 ALA A CA 1
ATOM 1582 C C . ALA A 1 201 ? -25.584 -2.846 30.703 1.00 93.38 201 ALA A C 1
ATOM 1584 O O . ALA A 1 201 ? -26.416 -2.580 31.574 1.00 93.38 201 ALA A O 1
ATOM 1585 N N . GLN A 1 202 ? -25.784 -3.816 29.805 1.00 95.12 202 GLN A N 1
ATOM 1586 C CA . GLN A 1 202 ? -26.960 -4.687 29.810 1.00 95.12 202 GLN A CA 1
ATOM 1587 C C . GLN A 1 202 ? -26.989 -5.611 31.033 1.00 95.12 202 GLN A C 1
ATOM 1589 O O . GLN A 1 202 ? -28.058 -5.818 31.611 1.00 95.12 202 GLN A O 1
ATOM 1594 N N . GLU A 1 203 ? -25.848 -6.156 31.456 1.00 94.69 203 GLU A N 1
ATOM 1595 C CA . GLU A 1 203 ? -25.756 -6.942 32.692 1.00 94.69 203 GLU A CA 1
ATOM 1596 C C . GLU A 1 203 ? -26.090 -6.092 33.921 1.00 94.69 203 GLU A C 1
ATOM 1598 O O . GLU A 1 203 ? -26.959 -6.471 34.709 1.00 94.69 203 GLU A O 1
ATOM 1603 N N . ALA A 1 204 ? -25.515 -4.890 34.025 1.00 94.00 204 ALA A N 1
ATOM 1604 C CA . ALA A 1 204 ? -25.827 -3.956 35.106 1.00 94.00 204 ALA A CA 1
ATOM 1605 C C . ALA A 1 204 ? -27.317 -3.558 35.134 1.00 94.00 204 ALA A C 1
ATOM 1607 O O . ALA A 1 204 ? -27.908 -3.410 36.208 1.00 94.00 204 ALA A O 1
ATOM 1608 N N . LEU A 1 205 ? -27.956 -3.411 33.965 1.00 95.25 205 LEU A N 1
ATOM 1609 C CA . LEU A 1 205 ? -29.396 -3.160 33.872 1.00 95.25 205 LEU A CA 1
ATOM 1610 C C . LEU A 1 205 ? -30.203 -4.341 34.433 1.00 95.25 205 LEU A C 1
ATOM 1612 O O . LEU A 1 205 ? -31.105 -4.129 35.242 1.00 95.25 205 LEU A O 1
ATOM 1616 N N . LYS A 1 206 ? -29.857 -5.578 34.055 1.00 95.00 206 LYS A N 1
ATOM 1617 C CA . LYS A 1 206 ? -30.524 -6.792 34.558 1.00 95.00 206 LYS A CA 1
ATOM 1618 C C . LYS A 1 206 ? -30.377 -6.935 36.072 1.00 95.00 206 LYS A C 1
ATOM 1620 O O . LYS A 1 206 ? -31.346 -7.280 36.746 1.00 95.00 206 LYS A O 1
ATOM 1625 N N . GLU A 1 207 ? -29.196 -6.648 36.618 1.00 94.94 207 GLU A N 1
ATOM 1626 C CA . GLU A 1 207 ? -28.968 -6.655 38.067 1.00 94.94 207 GLU A CA 1
ATOM 1627 C C . GLU A 1 207 ? -29.818 -5.600 38.780 1.00 94.94 207 GLU A C 1
ATOM 1629 O O . GLU A 1 207 ? -30.447 -5.894 39.800 1.00 94.94 207 GLU A O 1
ATOM 1634 N N . LYS A 1 208 ? -29.906 -4.390 38.216 1.00 94.19 208 LYS A N 1
ATOM 1635 C CA . LYS A 1 208 ? -30.762 -3.328 38.749 1.00 94.19 208 LYS A CA 1
ATOM 1636 C C . LYS A 1 208 ? -32.239 -3.732 38.733 1.00 94.19 208 LYS A C 1
ATOM 1638 O O . LYS A 1 208 ? -32.911 -3.565 39.746 1.00 94.19 208 LYS A O 1
ATOM 1643 N N . GLU A 1 209 ? -32.736 -4.286 37.629 1.00 95.12 209 GLU A N 1
ATOM 1644 C CA . GLU A 1 209 ? -34.122 -4.764 37.523 1.00 95.12 209 GLU A CA 1
ATOM 1645 C C . GLU A 1 209 ? -34.422 -5.891 38.526 1.00 95.12 209 GLU A C 1
ATOM 1647 O O . GLU A 1 209 ? -35.504 -5.939 39.114 1.00 95.12 209 GLU A O 1
ATOM 1652 N N . ALA A 1 210 ? -33.469 -6.799 38.759 1.00 94.69 210 ALA A N 1
ATOM 1653 C CA . ALA A 1 210 ? -33.606 -7.853 39.762 1.00 94.69 210 ALA A CA 1
ATOM 1654 C C . ALA A 1 210 ? -33.640 -7.287 41.193 1.00 94.69 210 ALA A C 1
ATOM 1656 O O . ALA A 1 210 ? -34.455 -7.720 42.018 1.00 94.69 210 ALA A O 1
ATOM 1657 N N . ALA A 1 211 ? -32.797 -6.294 41.485 1.00 93.25 211 ALA A N 1
ATOM 1658 C CA . ALA A 1 211 ? -32.792 -5.597 42.766 1.00 93.25 211 ALA A CA 1
ATOM 1659 C C . ALA A 1 211 ? -34.097 -4.819 42.999 1.00 93.25 211 ALA A C 1
ATOM 1661 O O . ALA A 1 211 ? -34.658 -4.886 44.092 1.00 93.25 211 ALA A O 1
ATOM 1662 N N . GLU A 1 212 ? -34.618 -4.144 41.972 1.00 93.44 212 GLU A N 1
ATOM 1663 C CA . GLU A 1 212 ? -35.888 -3.412 42.026 1.00 93.44 212 GLU A CA 1
ATOM 1664 C C . GLU A 1 212 ? -37.063 -4.356 42.302 1.00 93.44 212 GLU A C 1
ATOM 1666 O O . GLU A 1 212 ? -37.800 -4.137 43.260 1.00 93.44 212 GLU A O 1
ATOM 1671 N N . LYS A 1 213 ? -37.158 -5.488 41.589 1.00 94.69 213 LYS A N 1
ATOM 1672 C CA . LYS A 1 213 ? -38.167 -6.528 41.874 1.00 94.69 213 LYS A CA 1
ATOM 1673 C C . LYS A 1 213 ? -38.077 -7.063 43.302 1.00 94.69 213 LYS A C 1
ATOM 1675 O O . LYS A 1 213 ? -39.099 -7.327 43.934 1.00 94.69 213 LYS A O 1
ATOM 1680 N N . THR A 1 214 ? -36.862 -7.230 43.823 1.00 94.25 214 THR A N 1
ATOM 1681 C CA . THR A 1 214 ? -36.650 -7.695 45.202 1.00 94.25 214 THR A CA 1
ATOM 1682 C C . THR A 1 214 ? -37.101 -6.640 46.216 1.00 94.25 214 THR A C 1
ATOM 1684 O O . THR A 1 214 ? -37.745 -6.972 47.211 1.00 94.25 214 THR A O 1
ATOM 1687 N N . ALA A 1 215 ? -36.813 -5.364 45.952 1.00 93.12 215 ALA A N 1
ATOM 1688 C CA . ALA A 1 215 ? -37.251 -4.252 46.788 1.00 93.12 215 ALA A CA 1
ATOM 1689 C C . ALA A 1 215 ? -38.779 -4.079 46.765 1.00 93.12 215 ALA A C 1
ATOM 1691 O O . ALA A 1 215 ? -39.388 -3.906 47.820 1.00 93.12 215 ALA A O 1
ATOM 1692 N N . GLU A 1 216 ? -39.411 -4.188 45.594 1.00 94.31 216 GLU A N 1
ATOM 1693 C CA . GLU A 1 216 ? -40.871 -4.170 45.448 1.00 94.31 216 GLU A CA 1
ATOM 1694 C C . GLU A 1 216 ? -41.532 -5.319 46.219 1.00 94.31 216 GLU A C 1
ATOM 1696 O O . GLU A 1 216 ? -42.499 -5.096 46.951 1.00 94.31 216 GLU A O 1
ATOM 1701 N N . ALA A 1 217 ? -40.981 -6.535 46.127 1.00 94.50 217 ALA A N 1
ATOM 1702 C CA . ALA A 1 217 ? -41.468 -7.684 46.887 1.00 94.50 217 ALA A CA 1
ATOM 1703 C C . ALA A 1 217 ? -41.368 -7.452 48.405 1.00 94.50 217 ALA A C 1
ATOM 1705 O O . ALA A 1 217 ? -42.331 -7.708 49.130 1.00 94.50 217 ALA A O 1
ATOM 1706 N N . ALA A 1 218 ? -40.246 -6.903 48.882 1.00 93.75 218 ALA A N 1
ATOM 1707 C CA . ALA A 1 218 ? -40.053 -6.579 50.295 1.00 93.75 218 ALA A CA 1
ATOM 1708 C C . ALA A 1 218 ? -41.018 -5.481 50.786 1.00 93.75 218 ALA A C 1
ATOM 1710 O O . ALA A 1 218 ? -41.535 -5.561 51.902 1.00 93.75 218 ALA A O 1
ATOM 1711 N N . LEU A 1 219 ? -41.301 -4.465 49.960 1.00 94.69 219 LEU A N 1
ATOM 1712 C CA . LEU A 1 219 ? -42.287 -3.427 50.282 1.00 94.69 219 LEU A CA 1
ATOM 1713 C C . LEU A 1 219 ? -43.708 -3.992 50.356 1.00 94.69 219 LEU A C 1
ATOM 1715 O O . LEU A 1 219 ? -44.462 -3.619 51.257 1.00 94.69 219 LEU A O 1
ATOM 1719 N N . LEU A 1 220 ? -44.067 -4.910 49.456 1.00 95.62 220 LEU A N 1
ATOM 1720 C CA . LEU A 1 220 ? -45.363 -5.582 49.485 1.00 95.62 220 LEU A CA 1
ATOM 1721 C C . LEU A 1 220 ? -45.513 -6.462 50.734 1.00 95.62 220 LEU A C 1
ATOM 1723 O O . LEU A 1 220 ? -46.550 -6.416 51.394 1.00 95.62 220 LEU A O 1
ATOM 1727 N N . GLU A 1 221 ? -44.482 -7.233 51.084 1.00 94.31 221 GLU A N 1
ATOM 1728 C CA . GLU A 1 221 ? -44.478 -8.057 52.296 1.00 94.31 221 GLU A CA 1
ATOM 1729 C C . GLU A 1 221 ? -44.601 -7.191 53.556 1.00 94.31 221 GLU A C 1
ATOM 1731 O O . GLU A 1 221 ? -45.413 -7.489 54.438 1.00 94.31 221 GLU A O 1
ATOM 1736 N N . LYS A 1 222 ? -43.873 -6.068 53.611 1.00 94.75 222 LYS A N 1
ATOM 1737 C CA . LYS A 1 222 ? -44.001 -5.093 54.696 1.00 94.75 222 LYS A CA 1
ATOM 1738 C C . LYS A 1 222 ? -45.424 -4.541 54.789 1.00 94.75 222 LYS A C 1
ATOM 1740 O O . LYS A 1 222 ? -45.985 -4.540 55.879 1.00 94.75 222 LYS A O 1
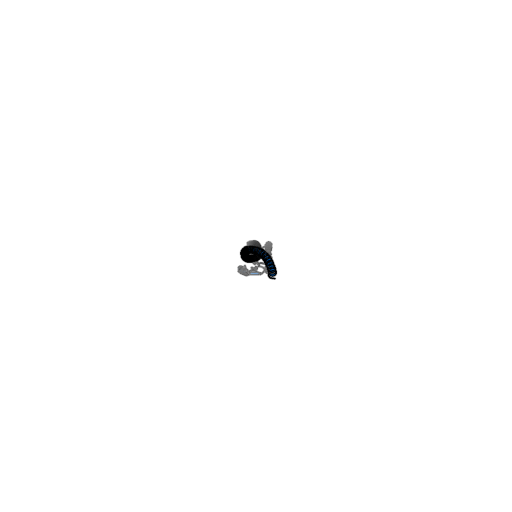ATOM 1745 N N . ALA A 1 223 ? -46.030 -4.130 53.675 1.00 93.81 223 ALA A N 1
ATOM 1746 C CA . ALA A 1 223 ? -47.403 -3.624 53.669 1.00 93.81 223 ALA A CA 1
ATOM 1747 C C . ALA A 1 223 ? -48.402 -4.672 54.195 1.00 93.81 223 ALA A C 1
ATOM 1749 O O . ALA A 1 223 ? -49.271 -4.355 55.003 1.00 93.81 223 ALA A O 1
ATOM 1750 N N . GLN A 1 224 ? -48.242 -5.944 53.811 1.00 94.81 224 GLN A N 1
ATOM 1751 C CA . GLN A 1 224 ? -49.065 -7.040 54.335 1.00 94.81 224 GLN A CA 1
ATOM 1752 C C . GLN A 1 224 ? -48.848 -7.284 55.836 1.00 94.81 224 GLN A C 1
ATOM 1754 O O . GLN A 1 224 ? -49.791 -7.649 56.545 1.00 94.81 224 GLN A O 1
ATOM 1759 N N . ALA A 1 225 ? -47.617 -7.134 56.328 1.00 93.06 225 ALA A N 1
ATOM 1760 C CA . ALA A 1 225 ? -47.307 -7.241 57.749 1.00 93.06 225 ALA A CA 1
ATOM 1761 C C . ALA A 1 225 ? -47.923 -6.081 58.546 1.00 93.06 225 ALA A C 1
ATOM 1763 O O . ALA A 1 225 ? -48.571 -6.328 59.565 1.00 93.06 225 ALA A O 1
ATOM 1764 N N . ASP A 1 226 ? -47.796 -4.849 58.051 1.00 93.81 226 ASP A N 1
ATOM 1765 C CA . ASP A 1 226 ? -48.386 -3.650 58.650 1.00 93.81 226 ASP A CA 1
ATOM 1766 C C . ASP A 1 226 ? -49.922 -3.769 58.713 1.00 93.81 226 ASP A C 1
ATOM 1768 O O . ASP A 1 226 ? -50.513 -3.514 59.763 1.00 93.81 226 ASP A O 1
ATOM 1772 N N . ASP A 1 227 ? -50.570 -4.283 57.661 1.00 95.00 227 ASP A N 1
ATOM 1773 C CA . ASP A 1 227 ? -52.013 -4.575 57.644 1.00 95.00 227 ASP A CA 1
ATOM 1774 C C . ASP A 1 227 ? -52.427 -5.602 58.714 1.00 95.00 227 ASP A C 1
ATOM 1776 O O . ASP A 1 227 ? -53.465 -5.457 59.371 1.00 95.00 227 ASP A O 1
ATOM 1780 N N . LYS A 1 228 ? -51.627 -6.659 58.921 1.00 94.31 228 LYS A N 1
ATOM 1781 C CA . LYS A 1 228 ? -51.875 -7.655 59.982 1.00 94.31 228 LYS A CA 1
ATOM 1782 C C . LYS A 1 228 ? -51.721 -7.039 61.369 1.00 94.31 228 LYS A C 1
ATOM 1784 O O . LYS A 1 228 ? -52.538 -7.320 62.246 1.00 94.31 228 LYS A O 1
ATOM 1789 N N . ILE A 1 229 ? -50.703 -6.200 61.566 1.00 94.31 229 ILE A N 1
ATOM 1790 C CA . ILE A 1 229 ? -50.491 -5.472 62.821 1.00 94.31 229 ILE A CA 1
ATOM 1791 C C . ILE A 1 229 ? -51.673 -4.538 63.081 1.00 94.31 229 ILE A C 1
ATOM 1793 O O . ILE A 1 229 ? -52.229 -4.570 64.176 1.00 94.31 229 ILE A O 1
ATOM 1797 N N . ALA A 1 230 ? -52.113 -3.769 62.082 1.00 94.06 230 ALA A N 1
ATOM 1798 C CA . ALA A 1 230 ? -53.250 -2.861 62.204 1.00 94.06 230 ALA A CA 1
ATOM 1799 C C . ALA A 1 230 ? -54.535 -3.601 62.615 1.00 94.06 230 ALA A C 1
ATOM 1801 O O . ALA A 1 230 ? -55.229 -3.161 63.533 1.00 94.06 230 ALA A O 1
ATOM 1802 N N . LYS A 1 231 ? -54.816 -4.765 62.010 1.00 94.12 231 LYS A N 1
ATOM 1803 C CA . LYS A 1 231 ? -55.945 -5.626 62.410 1.00 94.12 231 LYS A CA 1
ATOM 1804 C C . LYS A 1 231 ? -55.821 -6.112 63.853 1.00 94.12 231 LYS A C 1
ATOM 1806 O O . LYS A 1 231 ? -56.769 -5.973 64.618 1.00 94.12 231 LYS A O 1
ATOM 1811 N N . ALA A 1 232 ? -54.652 -6.619 64.246 1.00 93.12 232 ALA A N 1
ATOM 1812 C CA . ALA A 1 232 ? -54.420 -7.093 65.609 1.00 93.12 232 ALA A CA 1
ATOM 1813 C C . ALA A 1 232 ? -54.543 -5.965 66.650 1.00 93.12 232 ALA A C 1
ATOM 1815 O O . ALA A 1 232 ? -55.056 -6.184 67.747 1.00 93.12 232 ALA A O 1
ATOM 1816 N N . VAL A 1 233 ? -54.089 -4.753 66.316 1.00 93.75 233 VAL A N 1
ATOM 1817 C CA . VAL A 1 233 ? -54.265 -3.566 67.162 1.00 93.75 233 VAL A CA 1
ATOM 1818 C C . VAL A 1 233 ? -55.747 -3.226 67.293 1.00 93.75 233 VAL A C 1
ATOM 1820 O O . VAL A 1 233 ? -56.211 -3.069 68.416 1.00 93.75 233 VAL A O 1
ATOM 1823 N N . ALA A 1 234 ? -56.505 -3.185 66.193 1.00 94.38 234 ALA A N 1
ATOM 1824 C CA . ALA A 1 234 ? -57.942 -2.907 66.231 1.00 94.38 234 ALA A CA 1
ATOM 1825 C C . ALA A 1 234 ? -58.718 -3.934 67.079 1.00 94.38 234 ALA A C 1
ATOM 1827 O O . ALA A 1 234 ? -59.540 -3.552 67.912 1.00 94.38 234 ALA A O 1
ATOM 1828 N N . GLU A 1 235 ? -58.413 -5.228 66.930 1.00 94.50 235 GLU A N 1
ATOM 1829 C CA . GLU A 1 235 ? -58.993 -6.298 67.753 1.00 94.50 235 GLU A CA 1
ATOM 1830 C C . GLU A 1 235 ? -58.674 -6.109 69.242 1.00 94.50 235 GLU A C 1
ATOM 1832 O O . GLU A 1 235 ? -59.563 -6.208 70.091 1.00 94.50 235 GLU A O 1
ATOM 1837 N N . LYS A 1 236 ? -57.415 -5.793 69.577 1.00 93.25 236 LYS A N 1
ATOM 1838 C CA . LYS A 1 236 ? -57.009 -5.534 70.964 1.00 93.25 236 LYS A CA 1
ATOM 1839 C C . LYS A 1 236 ? -57.664 -4.283 71.539 1.00 93.25 236 LYS A C 1
ATOM 1841 O O . LYS A 1 236 ? -58.095 -4.331 72.687 1.00 93.25 236 LYS A O 1
ATOM 1846 N N . THR A 1 237 ? -57.780 -3.202 70.770 1.00 93.56 237 THR A N 1
ATOM 1847 C CA . THR A 1 237 ? -58.477 -1.981 71.198 1.00 93.56 237 THR A CA 1
ATOM 1848 C C . THR A 1 237 ? -59.938 -2.279 71.532 1.00 93.56 237 THR A C 1
ATOM 1850 O O . THR A 1 237 ? -60.395 -1.905 72.608 1.00 93.56 237 THR A O 1
ATOM 1853 N N . ALA A 1 238 ? -60.640 -3.054 70.697 1.00 93.81 238 ALA A N 1
ATOM 1854 C CA . ALA A 1 238 ? -62.019 -3.463 70.971 1.00 93.81 238 ALA A CA 1
ATOM 1855 C C . ALA A 1 238 ? -62.148 -4.330 72.242 1.00 93.81 238 ALA A C 1
ATOM 1857 O O . ALA A 1 238 ? -63.105 -4.193 73.008 1.00 93.81 238 ALA A O 1
ATOM 1858 N N . ILE A 1 239 ? -61.180 -5.220 72.501 1.00 94.31 239 ILE A N 1
ATOM 1859 C CA . ILE A 1 239 ? -61.135 -6.004 73.748 1.00 94.31 239 ILE A CA 1
ATOM 1860 C C . ILE A 1 239 ? -60.915 -5.089 74.957 1.00 94.31 239 ILE A C 1
ATOM 1862 O O . ILE A 1 239 ? -61.603 -5.254 75.964 1.00 94.31 239 ILE A O 1
ATOM 1866 N N . ILE A 1 240 ? -59.983 -4.135 74.866 1.00 93.12 240 ILE A N 1
ATOM 1867 C CA . ILE A 1 240 ? -59.697 -3.174 75.938 1.00 93.12 240 ILE A CA 1
ATOM 1868 C C . ILE A 1 240 ? -60.945 -2.348 76.255 1.00 93.12 240 ILE A C 1
ATOM 1870 O O . ILE A 1 240 ? -61.320 -2.279 77.419 1.00 93.12 240 ILE A O 1
ATOM 1874 N N . GLU A 1 241 ? -61.643 -1.809 75.253 1.00 94.75 241 GLU A N 1
ATOM 1875 C CA . GLU A 1 241 ? -62.903 -1.076 75.458 1.00 94.75 241 GLU A CA 1
ATOM 1876 C C . GLU A 1 241 ? -63.961 -1.933 76.166 1.00 94.75 241 GLU A C 1
ATOM 1878 O O . GLU A 1 241 ? -64.651 -1.473 77.077 1.00 94.75 241 GLU A O 1
ATOM 1883 N N . LYS A 1 242 ? -64.078 -3.214 75.795 1.00 95.00 242 LYS A N 1
ATOM 1884 C CA . LYS A 1 242 ? -65.004 -4.140 76.458 1.00 95.00 242 LYS A CA 1
ATOM 1885 C C . LYS A 1 242 ? -64.626 -4.384 77.921 1.00 95.00 242 LYS A C 1
ATOM 1887 O O . LYS A 1 242 ? -65.516 -4.404 78.770 1.00 95.00 242 LYS A O 1
ATOM 1892 N N . LEU A 1 243 ? -63.340 -4.585 78.210 1.00 94.44 243 LEU A N 1
ATOM 1893 C CA . LEU A 1 243 ? -62.844 -4.757 79.577 1.00 94.44 243 LEU A CA 1
ATOM 1894 C C . LEU A 1 243 ? -63.037 -3.480 80.403 1.00 94.44 243 LEU A C 1
ATOM 1896 O O . LEU A 1 243 ? -63.468 -3.576 81.546 1.00 94.44 243 LEU A O 1
ATOM 1900 N N . GLN A 1 244 ? -62.806 -2.305 79.816 1.00 94.38 244 GLN A N 1
ATOM 1901 C CA . GLN A 1 244 ? -63.017 -1.014 80.471 1.00 94.38 244 GLN A CA 1
ATOM 1902 C C . GLN A 1 244 ? -64.484 -0.844 80.891 1.00 94.38 244 GLN A C 1
ATOM 1904 O O . GLN A 1 244 ? -64.764 -0.624 82.062 1.00 94.38 244 GLN A O 1
ATOM 1909 N N . ASN A 1 245 ? -65.433 -1.110 79.986 1.00 94.38 245 ASN A N 1
ATOM 1910 C CA . ASN A 1 245 ? -66.866 -1.079 80.308 1.00 94.38 245 ASN A CA 1
ATOM 1911 C C . ASN A 1 245 ? -67.250 -2.061 81.435 1.00 94.38 245 ASN A C 1
ATOM 1913 O O . ASN A 1 245 ? -68.154 -1.795 82.233 1.00 94.38 245 ASN A O 1
ATOM 1917 N N . GLN A 1 246 ? -66.596 -3.228 81.496 1.00 94.69 246 GLN A N 1
ATOM 1918 C CA . GLN A 1 246 ? -66.802 -4.192 82.581 1.00 94.69 246 GLN A CA 1
ATOM 1919 C C . GLN A 1 246 ? -66.249 -3.682 83.914 1.00 94.69 246 GLN A C 1
ATOM 1921 O O . GLN A 1 246 ? -66.912 -3.878 84.932 1.00 94.69 246 GLN A O 1
ATOM 1926 N N . ILE A 1 247 ? -65.077 -3.038 83.906 1.00 94.50 247 ILE A N 1
ATOM 1927 C CA . ILE A 1 247 ? -64.489 -2.387 85.083 1.00 94.50 247 ILE A CA 1
ATOM 1928 C C . ILE A 1 247 ? -65.440 -1.306 85.595 1.00 94.50 247 ILE A C 1
ATOM 1930 O O . ILE A 1 247 ? -65.875 -1.413 86.736 1.00 94.50 247 ILE A O 1
ATOM 1934 N N . ASP A 1 248 ? -65.877 -0.379 84.742 1.00 94.12 248 ASP A N 1
ATOM 1935 C CA . ASP A 1 248 ? -66.787 0.710 85.126 1.00 94.12 248 ASP A CA 1
ATOM 1936 C C . ASP A 1 248 ? -68.100 0.163 85.729 1.00 94.12 248 ASP A C 1
ATOM 1938 O O . ASP A 1 248 ? -68.627 0.660 86.727 1.00 94.12 248 ASP A O 1
ATOM 1942 N N . THR A 1 249 ? -68.621 -0.933 85.162 1.00 94.31 249 THR A N 1
ATOM 1943 C CA . THR A 1 249 ? -69.807 -1.623 85.696 1.00 94.31 249 THR A CA 1
ATOM 1944 C C . THR A 1 249 ? -69.553 -2.226 87.081 1.00 94.31 249 THR A C 1
ATOM 1946 O O . THR A 1 249 ? -70.441 -2.213 87.939 1.00 94.31 249 THR A O 1
ATOM 1949 N N . LEU A 1 250 ? -68.380 -2.827 87.296 1.00 93.88 250 LEU A N 1
ATOM 1950 C CA . LEU A 1 250 ? -68.004 -3.413 88.582 1.00 93.88 250 LEU A CA 1
ATOM 1951 C C . LEU A 1 250 ? -67.756 -2.333 89.632 1.00 93.88 250 LEU A C 1
ATOM 1953 O O . LEU A 1 250 ? -68.244 -2.489 90.746 1.00 93.88 250 LEU A O 1
ATOM 1957 N N . GLU A 1 251 ? -67.084 -1.241 89.276 1.00 92.75 251 GLU A N 1
ATOM 1958 C CA . GLU A 1 251 ? -66.890 -0.078 90.144 1.00 92.75 251 GLU A CA 1
ATOM 1959 C C . GLU A 1 251 ? -68.237 0.479 90.610 1.00 92.75 251 GLU A C 1
ATOM 1961 O O . GLU A 1 251 ? -68.469 0.590 91.812 1.00 92.75 251 GLU A O 1
ATOM 1966 N N . GLY A 1 252 ? -69.191 0.680 89.692 1.00 92.12 252 GLY A N 1
ATOM 1967 C CA . GLY A 1 252 ? -70.542 1.114 90.058 1.00 92.12 252 GLY A CA 1
ATOM 1968 C C . GLY A 1 252 ? -71.267 0.144 91.005 1.00 92.12 252 GLY A C 1
ATOM 1969 O O . GLY A 1 252 ? -71.968 0.569 91.926 1.00 92.12 252 GLY A O 1
ATOM 1970 N N . LYS A 1 253 ? -71.085 -1.174 90.831 1.00 92.94 253 LYS A N 1
ATOM 1971 C CA . LYS A 1 253 ? -71.631 -2.184 91.759 1.00 92.94 253 LYS A CA 1
ATOM 1972 C C . LYS A 1 253 ? -70.949 -2.156 93.124 1.00 92.94 253 LYS A C 1
ATOM 1974 O O . LYS A 1 253 ? -71.634 -2.377 94.125 1.00 92.94 253 LYS A O 1
ATOM 1979 N N . ILE A 1 254 ? -69.636 -1.934 93.167 1.00 93.00 254 ILE A N 1
ATOM 1980 C CA . ILE A 1 254 ? -68.877 -1.807 94.413 1.00 93.00 254 ILE A CA 1
ATOM 1981 C C . ILE A 1 254 ? -69.384 -0.591 95.181 1.00 93.00 254 ILE A C 1
ATOM 1983 O O . ILE A 1 254 ? -69.834 -0.778 96.306 1.00 93.00 254 ILE A O 1
ATOM 1987 N N . SER A 1 255 ? -69.463 0.591 94.560 1.00 91.69 255 SER A N 1
ATOM 1988 C CA . SER A 1 255 ? -69.974 1.803 95.219 1.00 91.69 255 SER A CA 1
ATOM 1989 C C . SER A 1 255 ? -71.391 1.614 95.770 1.00 91.69 255 SER A C 1
ATOM 1991 O O . SER A 1 255 ? -71.653 1.918 96.929 1.00 91.69 255 SER A O 1
ATOM 1993 N N . ALA A 1 256 ? -72.297 0.998 95.003 1.00 91.12 256 ALA A N 1
ATOM 1994 C CA . ALA A 1 256 ? -73.647 0.692 95.488 1.00 91.12 256 ALA A CA 1
ATOM 1995 C C . ALA A 1 256 ? -73.668 -0.319 96.656 1.00 91.12 256 ALA A C 1
ATOM 1997 O O . ALA A 1 256 ? -74.623 -0.366 97.434 1.00 91.12 256 ALA A O 1
ATOM 1998 N N . THR A 1 257 ? -72.654 -1.181 96.759 1.00 91.00 257 THR A N 1
ATOM 1999 C CA . THR A 1 257 ? -72.509 -2.138 97.866 1.00 91.00 257 THR A CA 1
ATOM 2000 C C . THR A 1 257 ? -71.895 -1.468 99.093 1.00 91.00 257 THR A C 1
ATOM 2002 O O . THR A 1 257 ? -72.342 -1.746 100.202 1.00 91.00 257 THR A O 1
ATOM 2005 N N . GLU A 1 258 ? -70.934 -0.562 98.905 1.00 91.69 258 GLU A N 1
ATOM 2006 C CA . GLU A 1 258 ? -70.358 0.276 99.962 1.00 91.69 258 GLU A CA 1
ATOM 2007 C C . GLU A 1 258 ? -71.423 1.179 100.596 1.00 91.69 258 GLU A C 1
ATOM 2009 O O . GLU A 1 258 ? -71.557 1.174 101.816 1.00 91.69 258 GLU A O 1
ATOM 2014 N N . GLU A 1 259 ? -72.272 1.838 99.799 1.00 91.06 259 GLU A N 1
ATOM 2015 C CA . GLU A 1 259 ? -73.411 2.623 100.311 1.00 91.06 259 GLU A CA 1
ATOM 2016 C C . GLU A 1 259 ? -74.366 1.766 101.160 1.00 91.06 259 GLU A C 1
ATOM 2018 O O . GLU A 1 259 ? -74.825 2.172 102.229 1.00 91.06 259 GLU A O 1
ATOM 2023 N N . LYS A 1 260 ? -74.664 0.538 100.711 1.00 91.50 260 LYS A N 1
ATOM 2024 C CA . LYS A 1 260 ? -75.484 -0.406 101.490 1.00 91.50 260 LYS A CA 1
ATOM 2025 C C . LYS A 1 260 ? -74.798 -0.837 102.781 1.00 91.50 260 LYS A C 1
ATOM 2027 O O . LYS A 1 260 ? -75.482 -1.016 103.791 1.00 91.50 260 LYS A O 1
ATOM 2032 N N . LEU A 1 261 ? -73.483 -1.044 102.753 1.00 90.62 261 LEU A N 1
ATOM 2033 C CA . LEU A 1 261 ? -72.703 -1.393 103.934 1.00 90.62 261 LEU A CA 1
ATOM 2034 C C . LEU A 1 261 ? -72.748 -0.252 104.954 1.00 90.62 261 LEU A C 1
ATOM 2036 O O . LEU A 1 261 ? -73.070 -0.507 106.109 1.00 90.62 261 LEU A O 1
ATOM 2040 N N . GLU A 1 262 ? -72.536 0.990 104.516 1.00 89.88 262 GLU A N 1
ATOM 2041 C CA . GLU A 1 262 ? -72.606 2.185 105.364 1.00 89.88 262 GLU A CA 1
ATOM 2042 C C . GLU A 1 262 ? -73.992 2.335 106.012 1.00 89.88 262 GLU A C 1
ATOM 2044 O O . GLU A 1 262 ? -74.108 2.508 107.227 1.00 89.88 262 GLU A O 1
ATOM 2049 N N . LEU A 1 263 ? -75.070 2.159 105.237 1.00 89.62 263 LEU A N 1
ATOM 2050 C CA . LEU A 1 263 ? -76.436 2.131 105.777 1.00 89.62 263 LEU A CA 1
ATOM 2051 C C . LEU A 1 263 ? -76.621 1.028 106.830 1.00 89.62 263 LEU A C 1
ATOM 2053 O O . LEU A 1 263 ? -77.228 1.267 107.877 1.00 89.62 263 LEU A O 1
ATOM 2057 N N . THR A 1 264 ? -76.070 -0.161 106.582 1.00 88.69 264 THR A N 1
ATOM 2058 C CA . THR A 1 264 ? -76.138 -1.297 107.513 1.00 88.69 264 THR A CA 1
ATOM 2059 C C . THR A 1 264 ? -75.356 -1.018 108.800 1.00 88.69 264 THR A C 1
ATOM 2061 O O . THR A 1 264 ? -75.808 -1.378 109.886 1.00 88.69 264 THR A O 1
ATOM 2064 N N . GLU A 1 265 ? -74.201 -0.354 108.718 1.00 88.88 265 GLU A N 1
ATOM 2065 C CA . GLU A 1 265 ? -73.418 0.058 109.888 1.00 88.88 265 GLU A CA 1
ATOM 2066 C C . GLU A 1 265 ? -74.154 1.108 110.728 1.00 88.88 265 GLU A C 1
ATOM 2068 O O . GLU A 1 265 ? -74.206 0.983 111.954 1.00 88.88 265 GLU A O 1
ATOM 2073 N N . ILE A 1 266 ? -74.809 2.083 110.087 1.00 91.06 266 ILE A N 1
ATOM 2074 C CA . ILE A 1 266 ? -75.677 3.058 110.766 1.00 91.06 266 ILE A CA 1
ATOM 2075 C C . ILE A 1 266 ? -76.834 2.346 111.483 1.00 91.06 266 ILE A C 1
ATOM 2077 O O . ILE A 1 266 ? -77.144 2.655 112.637 1.00 91.06 266 ILE A O 1
ATOM 2081 N N . GLU A 1 267 ? -77.492 1.390 110.823 1.00 88.75 267 GLU A N 1
ATOM 2082 C CA . GLU A 1 267 ? -78.563 0.592 111.430 1.00 88.75 267 GLU A CA 1
ATOM 2083 C C . GLU A 1 267 ? -78.060 -0.249 112.605 1.00 88.75 267 GLU A C 1
ATOM 2085 O O . GLU A 1 267 ? -78.695 -0.267 113.664 1.00 88.75 267 GLU A O 1
ATOM 2090 N N . LYS A 1 268 ? -76.898 -0.892 112.459 1.00 90.00 268 LYS A N 1
ATOM 2091 C CA . LYS A 1 268 ? -76.244 -1.645 113.531 1.00 90.00 268 LYS A CA 1
ATOM 2092 C C . LYS A 1 268 ? -75.951 -0.752 114.737 1.00 90.00 268 LYS A C 1
ATOM 2094 O O . LYS A 1 268 ? -76.279 -1.152 115.852 1.00 90.00 268 LYS A O 1
ATOM 2099 N N . GLY A 1 269 ? -75.417 0.452 114.525 1.00 89.69 269 GLY A N 1
ATOM 2100 C CA . GLY A 1 269 ? -75.181 1.431 115.590 1.00 89.69 269 GLY A CA 1
ATOM 2101 C C . GLY A 1 269 ? -76.468 1.801 116.335 1.00 89.69 269 GLY A C 1
ATOM 2102 O O . GLY A 1 269 ? -76.510 1.752 117.561 1.00 89.69 269 GLY A O 1
ATOM 2103 N N . LYS A 1 270 ? -77.567 2.055 115.608 1.00 88.62 270 LYS A N 1
ATOM 2104 C CA . LYS A 1 270 ? -78.892 2.309 116.213 1.00 88.62 270 LYS A CA 1
ATOM 2105 C C . LYS A 1 270 ? -79.416 1.119 117.022 1.00 88.62 270 LYS A C 1
ATOM 2107 O O . LYS A 1 270 ? -80.091 1.311 118.032 1.00 88.62 270 LYS A O 1
ATOM 2112 N N . ILE A 1 271 ? -79.174 -0.111 116.566 1.00 88.88 271 ILE A N 1
ATOM 2113 C CA . ILE A 1 271 ? -79.562 -1.328 117.293 1.00 88.88 271 ILE A CA 1
ATOM 2114 C C . ILE A 1 271 ? -78.714 -1.491 118.558 1.00 88.88 271 ILE A C 1
ATOM 2116 O O . ILE A 1 271 ? -79.275 -1.800 119.606 1.00 88.88 271 ILE A O 1
ATOM 2120 N N . GLN A 1 272 ? -77.401 -1.257 118.482 1.00 85.69 272 GLN A N 1
ATOM 2121 C CA . GLN A 1 272 ? -76.510 -1.291 119.645 1.00 85.69 272 GLN A CA 1
ATOM 2122 C C . GLN A 1 272 ? -76.926 -0.260 120.697 1.00 85.69 272 GLN A C 1
ATOM 2124 O O . GLN A 1 272 ? -77.109 -0.636 121.846 1.00 85.69 272 GLN A O 1
ATOM 2129 N N . GLU A 1 273 ? -77.215 0.982 120.303 1.00 87.12 273 GLU A N 1
ATOM 2130 C CA . GLU A 1 273 ? -77.702 2.015 121.229 1.00 87.12 273 GLU A CA 1
ATOM 2131 C C . GLU A 1 273 ? -79.031 1.608 121.901 1.00 87.12 273 GLU A C 1
ATOM 2133 O O . GLU A 1 273 ? -79.253 1.844 123.090 1.00 87.12 273 GLU A O 1
ATOM 2138 N N . LYS A 1 274 ? -79.941 0.959 121.158 1.00 88.88 274 LYS A N 1
ATOM 2139 C CA . LYS A 1 274 ? -81.180 0.403 121.730 1.00 88.88 274 LYS A CA 1
ATOM 2140 C C . LYS A 1 274 ? -80.911 -0.746 122.702 1.00 88.88 274 LYS A C 1
ATOM 2142 O O . LYS A 1 274 ? -81.615 -0.843 123.703 1.00 88.88 274 LYS A O 1
ATOM 2147 N N . LEU A 1 275 ? -79.952 -1.620 122.395 1.00 87.38 275 LEU A N 1
ATOM 2148 C CA . LEU A 1 275 ? -79.551 -2.732 123.259 1.00 87.38 275 LEU A CA 1
ATOM 2149 C C . LEU A 1 275 ? -78.912 -2.228 124.554 1.00 87.38 275 LEU A C 1
ATOM 2151 O O . LEU A 1 275 ? -79.291 -2.711 125.613 1.00 87.38 275 LEU A O 1
ATOM 2155 N N . GLU A 1 276 ? -78.027 -1.234 124.478 1.00 87.88 276 GLU A N 1
ATOM 2156 C CA . GLU A 1 276 ? -77.420 -0.586 125.648 1.00 87.88 276 GLU A CA 1
ATOM 2157 C C . GLU A 1 276 ? -78.493 0.044 126.541 1.00 87.88 276 GLU A C 1
ATOM 2159 O O . GLU A 1 276 ? -78.548 -0.257 127.727 1.00 87.88 276 GLU A O 1
ATOM 2164 N N . LYS A 1 277 ? -79.441 0.805 125.973 1.00 87.94 277 LYS A N 1
ATOM 2165 C CA . LYS A 1 277 ? -80.582 1.349 126.738 1.00 87.94 277 LYS A CA 1
ATOM 2166 C C . LYS A 1 277 ? -81.447 0.262 127.379 1.00 87.94 277 LYS A C 1
ATOM 2168 O O . LYS A 1 277 ? -81.965 0.452 128.476 1.00 87.94 277 LYS A O 1
ATOM 2173 N N . LEU A 1 278 ? -81.644 -0.867 126.697 1.00 86.38 278 LEU A N 1
ATOM 2174 C CA . LEU A 1 278 ? -82.351 -2.029 127.247 1.00 86.38 278 LEU A CA 1
ATOM 2175 C C . LEU A 1 278 ? -81.568 -2.679 128.391 1.00 86.38 278 LEU A C 1
ATOM 2177 O O . LEU A 1 278 ? -82.184 -3.059 129.383 1.00 86.38 278 LEU A O 1
ATOM 2181 N N . GLN A 1 279 ? -80.243 -2.792 128.269 1.00 85.94 279 GLN A N 1
ATOM 2182 C CA . GLN A 1 279 ? -79.371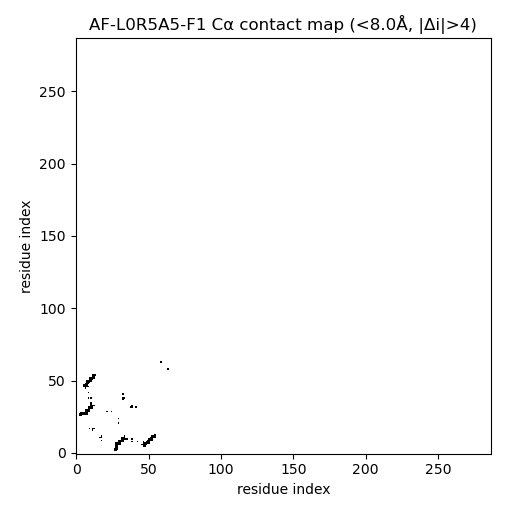 -3.271 129.340 1.00 85.94 279 GLN A CA 1
ATOM 2183 C C . GLN A 1 279 ? -79.404 -2.325 130.539 1.00 85.94 279 GLN A C 1
ATOM 2185 O O . GLN A 1 279 ? -79.680 -2.796 131.632 1.00 85.94 279 GLN A O 1
ATOM 2190 N N . GLU A 1 280 ? -79.248 -1.013 130.348 1.00 82.50 280 GLU A N 1
ATOM 2191 C CA . GLU A 1 280 ? -79.370 -0.015 131.422 1.00 82.50 280 GLU A CA 1
ATOM 2192 C C . GLU A 1 280 ? -80.749 -0.069 132.099 1.00 82.50 280 GLU A C 1
ATOM 2194 O O . GLU A 1 280 ? -80.861 -0.015 133.324 1.00 82.50 280 GLU A O 1
ATOM 2199 N N . ALA A 1 281 ? -81.830 -0.195 131.321 1.00 79.12 281 ALA A N 1
ATOM 2200 C CA . ALA A 1 281 ? -83.180 -0.335 131.866 1.00 79.12 281 ALA A CA 1
ATOM 2201 C C . ALA A 1 281 ? -83.353 -1.639 132.660 1.00 79.12 281 ALA A C 1
ATOM 2203 O O . ALA A 1 281 ? -84.039 -1.653 133.681 1.00 79.12 281 ALA A O 1
ATOM 2204 N N . TRP A 1 282 ? -82.737 -2.730 132.202 1.00 80.06 282 TRP A N 1
ATOM 2205 C CA . TRP A 1 282 ? -82.760 -4.017 132.888 1.00 80.06 282 TRP A CA 1
ATOM 2206 C C . TRP A 1 282 ? -81.912 -3.998 134.167 1.00 80.06 282 TRP A C 1
ATOM 2208 O O . TRP A 1 282 ? -82.384 -4.455 135.204 1.00 80.06 282 TRP A O 1
ATOM 2218 N N . GLU A 1 283 ? -80.717 -3.408 134.134 1.00 81.00 283 GLU A N 1
ATOM 2219 C CA . GLU A 1 283 ? -79.858 -3.211 135.308 1.00 81.00 283 GLU A CA 1
ATOM 2220 C C . GLU A 1 283 ? -80.560 -2.362 136.377 1.00 81.00 283 GLU A C 1
ATOM 2222 O O . GLU A 1 283 ? -80.572 -2.749 137.542 1.00 81.00 283 GLU A O 1
ATOM 2227 N N . ASN A 1 284 ? -81.243 -1.278 135.987 1.00 76.44 284 ASN A N 1
ATOM 2228 C CA . ASN A 1 284 ? -82.062 -0.466 136.898 1.00 76.44 284 ASN A CA 1
ATOM 2229 C C . ASN A 1 284 ? -83.303 -1.192 137.449 1.00 76.44 284 ASN A C 1
ATOM 2231 O O . ASN A 1 284 ? -83.823 -0.797 138.486 1.00 76.44 284 ASN A O 1
ATOM 2235 N N . TYR A 1 285 ? -83.828 -2.199 136.745 1.00 74.31 285 TYR A N 1
ATOM 2236 C CA . TYR A 1 285 ? -84.982 -2.985 137.195 1.00 74.31 285 TYR A CA 1
ATOM 2237 C C . TYR A 1 285 ? -84.589 -4.104 138.175 1.00 74.31 285 TYR A C 1
ATOM 2239 O O . TYR A 1 285 ? -85.407 -4.516 138.996 1.00 74.31 285 TYR A O 1
ATOM 2247 N N . VAL A 1 286 ? -83.367 -4.632 138.053 1.00 74.25 286 VAL A N 1
ATOM 2248 C CA . VAL A 1 286 ? -82.857 -5.749 138.867 1.00 74.25 286 VAL A CA 1
ATOM 2249 C C . VAL A 1 286 ? -82.095 -5.271 140.119 1.00 74.25 286 VAL A C 1
ATOM 2251 O O . VAL A 1 286 ? -81.966 -6.053 141.063 1.00 74.25 286 VAL A O 1
ATOM 2254 N N . ALA A 1 287 ? -81.618 -4.021 140.145 1.00 55.75 287 ALA A N 1
ATOM 2255 C CA . ALA A 1 287 ? -81.041 -3.352 141.322 1.00 55.75 287 ALA A CA 1
ATOM 2256 C C . ALA A 1 287 ? -82.112 -2.858 142.312 1.00 55.75 287 ALA A C 1
ATOM 2258 O O . ALA A 1 287 ? -81.845 -2.933 143.535 1.00 55.75 287 ALA A O 1
#

Foldseek 3Di:
DALQEAEEEEEACDVVVVVVVCVVVVSHHYDYDPDPVSCVVVVVDDHPYYYYHDDQPDDDDDPRCVVVVVVVVVVVVVVVVVVPDPPPVDPPPVVVVVVVVVVVVVVVVVVVVVVVVVVVVVVVVVVVVVVVVVVVVVVVVVVVVVVVVVVVVVVVVVVVVVVVVVVVVVVVVVVVVVVVVVVVVVVVVVVVVVVVVVVVVVVVVVVVVVVVVVVVVVVVVVVVVVVVVVVVVVVVVVVVVVVVVVVVVVVVVVVVVVVVVVVVVVVVVVVVVVVVVVVVVVVVVVD

Radius of gyration: 93.38 Å; Cα contacts (8 Å, |Δi|>4): 78; chains: 1; bounding box: 169×35×249 Å

Solvent-accessible surface area (backbone atoms only — not comparable to full-atom values): 15930 Å² total; per-residue (Å²): 133,78,68,69,77,43,29,33,40,36,32,45,80,46,70,72,60,49,52,50,50,50,62,76,45,60,64,38,47,75,44,79,25,92,44,74,67,46,41,67,63,55,64,76,50,94,59,79,43,78,46,79,48,89,68,86,77,86,89,72,80,98,62,84,56,65,58,57,55,49,50,53,49,49,53,52,50,52,59,56,55,58,76,69,60,96,80,54,98,83,63,52,69,71,52,49,54,52,49,52,53,51,51,51,51,52,53,51,50,53,50,50,52,53,49,52,47,53,54,50,52,53,49,52,52,53,51,51,51,51,51,54,52,48,52,53,51,49,55,52,48,53,50,52,48,50,54,50,51,52,51,49,52,53,49,52,52,52,48,53,54,50,51,54,52,48,53,53,49,50,54,54,50,50,55,52,50,53,54,50,50,53,51,51,50,55,51,51,52,53,50,52,54,48,50,55,51,49,53,53,50,52,51,54,49,53,52,50,53,52,51,50,54,51,52,53,51,52,52,51,52,46,51,55,49,50,53,52,49,52,50,54,49,53,54,49,52,54,49,50,54,55,51,48,56,51,48,55,52,47,52,55,52,47,54,59,46,52,54,51,48,52,53,49,51,54,51,49,51,56,49,49,56,52,48,51,53,50,48,53,53,48,52,66,70,75,107

Sequence (287 aa):
MSDQNKKILLLNHKPEVTEQAKQLFRQFQIITADTLTDIAEKGKDDFDLVITGYAVPSITGDSSFAYLDEIKAAISNIETNLKQDKTAELIEAESLEQHEKILELLNNEIRAHSKEKADNEAKLEAMQEEVNAALLIEQKAEKSIKDAQEHIEIADRARKAAELRAEEAEKSAEEAYQKQQEAEQAANEAIELKLQAEDTAQEALKEKEAAEKTAEAALLEKAQADDKIAKAVAEKTAIIEKLQNQIDTLEGKISATEEKLELTEIEKGKIQEKLEKLQEAWENYVA

pLDDT: mean 78.68, std 18.54, range [32.12, 96.62]

Mean predicted aligned error: 20.11 Å